Protein AF-L7MS99-F1 (afdb_monomer)

Secondary structure (DSSP, 8-state):
-HHHHHHHH-THHHHHHHHHHHH---HHHHHHHHHHHHHHHHH-HHHHHHHHHHTT---TT----SS-------HHHHHHHHHHHHTTT-HHHHHHHHHHHHHHTTSHHHHHHHHSSHHHHHHHHHHHHHIIIIISS-TT--HHHHHHTHHHHHHHHHHHHHHHHT-SS-TTS-GGGHHHHHHHHHHHHHHHHHHH---TT--S----TTHHHHHHHHHHHHHHHHHHHHHHHHHHHHH--HHHHHHHHHTTTT-HHHHHHHHHHHTTTTHHHHHHHHHHHHTT-HHHHHHHHHH-GGGG---

Nearest PDB structures (foldseek):
  8ga7-assembly1_A  TM=2.322E-01  e=1.110E-01  synthetic construct
  1qjb-assembly1_A  TM=1.803E-01  e=5.827E-01  Homo sapiens
  7drw-assembly1_e  TM=2.145E-01  e=6.151E+00  Homo sapiens

Radius of gyration: 22.12 Å; Cα contacts (8 Å, |Δi|>4): 291; chains: 1; bounding box: 57×66×59 Å

Structure (mmCIF, N/CA/C/O backbone):
data_AF-L7MS99-F1
#
_entry.id   AF-L7MS99-F1
#
loop_
_atom_site.group_PDB
_atom_site.id
_atom_site.type_symbol
_atom_site.label_atom_id
_atom_site.label_alt_id
_atom_site.label_comp_id
_atom_site.label_asym_id
_atom_site.label_entity_id
_atom_site.label_seq_id
_atom_site.pdbx_PDB_ins_code
_atom_site.Cartn_x
_atom_site.Cartn_y
_atom_site.Cartn_z
_atom_site.occupancy
_atom_site.B_iso_or_equiv
_atom_site.auth_seq_id
_atom_site.auth_comp_id
_atom_site.auth_asym_id
_atom_site.auth_atom_id
_atom_site.pdbx_PDB_model_num
ATOM 1 N N . SER A 1 1 ? 4.675 9.306 -26.714 1.00 80.38 1 SER A N 1
ATOM 2 C CA . SER A 1 1 ? 5.993 9.893 -26.375 1.00 80.38 1 SER A CA 1
ATOM 3 C C . SER A 1 1 ? 7.049 9.226 -27.241 1.00 80.38 1 SER A C 1
ATOM 5 O O . SER A 1 1 ? 6.980 8.012 -27.384 1.00 80.38 1 SER A O 1
ATOM 7 N N . VAL A 1 2 ? 8.013 9.975 -27.799 1.00 88.31 2 VAL A N 1
ATOM 8 C CA . VAL A 1 2 ? 9.069 9.416 -28.677 1.00 88.31 2 VAL A CA 1
ATOM 9 C C . VAL A 1 2 ? 9.854 8.302 -27.973 1.00 88.31 2 VAL A C 1
ATOM 11 O O . VAL A 1 2 ? 10.191 7.304 -28.596 1.00 88.31 2 VAL A O 1
ATOM 14 N N . TRP A 1 3 ? 10.101 8.427 -26.666 1.00 87.31 3 TRP A N 1
ATOM 15 C CA . TRP A 1 3 ? 10.810 7.404 -25.889 1.00 87.31 3 TRP A CA 1
ATOM 16 C C . TRP A 1 3 ? 10.054 6.076 -25.815 1.00 87.31 3 TRP A C 1
ATOM 18 O O . TRP A 1 3 ? 10.647 5.029 -26.043 1.00 87.31 3 TRP A O 1
ATOM 28 N N . VAL A 1 4 ? 8.743 6.120 -25.571 1.00 89.44 4 VAL A N 1
ATOM 29 C CA . VAL A 1 4 ? 7.889 4.922 -25.510 1.00 89.44 4 VAL A CA 1
ATOM 30 C C . VAL A 1 4 ? 7.869 4.209 -26.867 1.00 89.44 4 VAL A C 1
ATOM 32 O O . VAL A 1 4 ? 8.002 2.991 -26.927 1.00 89.44 4 VAL A O 1
ATOM 35 N N . GLU A 1 5 ? 7.763 4.960 -27.968 1.00 89.44 5 GLU A N 1
ATOM 36 C CA . GLU A 1 5 ? 7.823 4.396 -29.326 1.00 89.44 5 GLU A CA 1
ATOM 37 C C . GLU A 1 5 ? 9.160 3.692 -29.581 1.00 89.44 5 GLU A C 1
ATOM 39 O O . GLU A 1 5 ? 9.173 2.537 -30.000 1.00 89.44 5 GLU A O 1
ATOM 44 N N . ARG A 1 6 ? 10.284 4.335 -29.235 1.00 90.88 6 ARG A N 1
ATOM 45 C CA . ARG A 1 6 ? 11.614 3.725 -29.378 1.00 90.88 6 ARG A CA 1
ATOM 46 C C . ARG A 1 6 ? 11.794 2.477 -28.526 1.00 90.88 6 ARG A C 1
ATOM 48 O O . ARG A 1 6 ? 12.473 1.556 -28.967 1.00 90.88 6 ARG A O 1
ATOM 55 N N . ILE A 1 7 ? 11.206 2.437 -27.335 1.00 91.50 7 ILE A N 1
ATOM 56 C CA . ILE A 1 7 ? 11.274 1.261 -26.466 1.00 91.50 7 ILE A CA 1
ATOM 57 C C . ILE A 1 7 ? 10.502 0.093 -27.076 1.00 91.50 7 ILE A C 1
ATOM 59 O O . ILE A 1 7 ? 11.038 -1.010 -27.140 1.00 91.50 7 ILE A O 1
ATOM 63 N N . ARG A 1 8 ? 9.299 0.333 -27.614 1.00 88.62 8 ARG A N 1
ATOM 64 C CA . ARG A 1 8 ? 8.547 -0.714 -28.328 1.00 88.62 8 ARG A CA 1
ATOM 65 C C . ARG A 1 8 ? 9.279 -1.241 -29.558 1.00 88.62 8 ARG A C 1
ATOM 67 O O . ARG A 1 8 ? 9.196 -2.427 -29.854 1.00 88.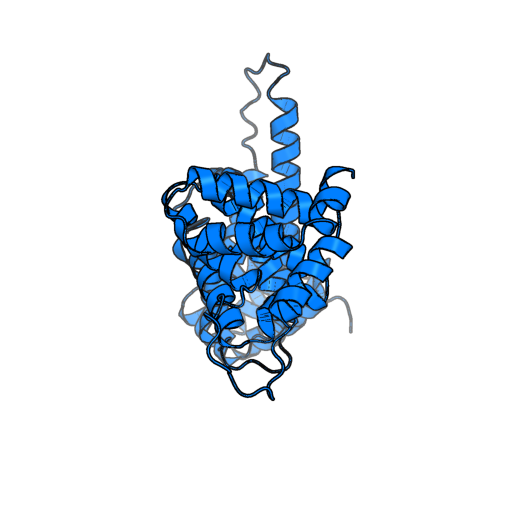62 8 ARG A O 1
ATOM 74 N N . GLU A 1 9 ? 10.006 -0.379 -30.265 1.00 91.25 9 GLU A N 1
ATOM 75 C CA . GLU A 1 9 ? 10.820 -0.780 -31.420 1.00 91.25 9 GLU A CA 1
ATOM 76 C C . GLU A 1 9 ? 11.998 -1.701 -31.047 1.00 91.25 9 GLU A C 1
ATOM 78 O O . GLU A 1 9 ? 12.536 -2.375 -31.925 1.00 91.25 9 GLU A O 1
ATOM 83 N N . HIS A 1 10 ? 12.399 -1.761 -29.769 1.00 90.06 10 HIS A N 1
ATOM 84 C CA . HIS A 1 10 ? 13.559 -2.527 -29.305 1.00 90.06 10 HIS A CA 1
ATOM 85 C C . HIS A 1 10 ? 13.199 -3.434 -28.110 1.00 90.06 10 HIS A C 1
ATOM 87 O O . HIS A 1 10 ? 13.542 -3.111 -26.970 1.00 90.06 10 HIS A O 1
ATOM 93 N N . PRO A 1 11 ? 12.575 -4.607 -28.345 1.00 84.38 11 PRO A N 1
ATOM 94 C CA . PRO A 1 11 ? 12.104 -5.501 -27.279 1.00 84.38 11 PRO A CA 1
ATOM 95 C C . PRO A 1 11 ? 13.174 -5.925 -26.260 1.00 84.38 11 PRO A C 1
ATOM 97 O O . PRO A 1 11 ? 12.867 -6.058 -25.082 1.00 84.38 11 PRO A O 1
ATOM 100 N N . ALA A 1 12 ? 14.442 -6.034 -26.677 1.00 88.75 12 ALA A N 1
ATOM 101 C CA . ALA A 1 12 ? 15.571 -6.377 -25.801 1.00 88.75 12 ALA A CA 1
ATOM 102 C C . ALA A 1 12 ? 15.799 -5.382 -24.640 1.00 88.75 12 ALA A C 1
ATOM 104 O O . ALA A 1 12 ? 16.527 -5.682 -23.690 1.00 88.75 12 ALA A O 1
ATOM 105 N N . ILE A 1 13 ? 15.200 -4.185 -24.706 1.00 91.62 13 ILE A N 1
ATOM 106 C CA . ILE A 1 13 ? 15.225 -3.212 -23.609 1.00 91.62 13 ILE A CA 1
ATOM 107 C C . ILE A 1 13 ? 14.506 -3.767 -22.376 1.00 91.62 13 ILE A C 1
ATOM 109 O O . ILE A 1 13 ? 15.004 -3.559 -21.272 1.00 91.62 13 ILE A O 1
ATOM 113 N N . TYR A 1 14 ? 13.397 -4.496 -22.556 1.00 92.12 14 TYR A N 1
ATOM 114 C CA . TYR A 1 14 ? 12.686 -5.151 -21.455 1.00 92.12 14 TYR A CA 1
ATOM 115 C C . TYR A 1 14 ? 13.621 -6.107 -20.708 1.00 92.12 14 TYR A C 1
ATOM 117 O O . TYR A 1 14 ? 13.853 -5.930 -19.513 1.00 92.12 14 TYR A O 1
ATOM 125 N N . ASP A 1 15 ? 14.251 -7.038 -21.431 1.00 91.38 15 ASP A N 1
ATOM 126 C CA . ASP A 1 15 ? 15.151 -8.030 -20.836 1.00 91.38 15 ASP A CA 1
ATOM 127 C C . ASP A 1 15 ? 16.347 -7.369 -20.145 1.00 91.38 15 ASP A C 1
ATOM 129 O O . ASP A 1 15 ? 16.737 -7.772 -19.052 1.00 91.38 15 ASP A O 1
ATOM 133 N N . SER A 1 16 ? 16.902 -6.311 -20.744 1.00 93.38 16 SER A N 1
ATOM 134 C CA . SER A 1 16 ? 18.029 -5.566 -20.169 1.00 93.38 16 SER A CA 1
ATOM 135 C C . SER A 1 16 ? 17.648 -4.868 -18.862 1.00 93.38 16 SER A C 1
ATOM 137 O O . SER A 1 16 ? 18.398 -4.925 -17.889 1.00 93.38 16 SER A O 1
ATOM 139 N N . ILE A 1 17 ? 16.483 -4.217 -18.820 1.00 95.56 17 ILE A N 1
ATOM 140 C CA . ILE A 1 17 ? 15.974 -3.529 -17.627 1.00 95.56 17 ILE A CA 1
ATOM 141 C C . ILE A 1 17 ? 15.671 -4.537 -16.517 1.00 95.56 17 ILE A C 1
ATOM 143 O O . ILE A 1 17 ? 16.119 -4.357 -15.384 1.00 95.56 17 ILE A O 1
ATOM 147 N N . CYS A 1 18 ? 14.977 -5.625 -16.844 1.00 95.44 18 CYS A N 1
ATOM 148 C CA . CYS A 1 18 ? 14.682 -6.690 -15.895 1.00 95.44 18 CYS A CA 1
ATOM 149 C C . CYS A 1 18 ? 15.946 -7.372 -15.360 1.00 95.44 18 CYS A C 1
ATOM 151 O O . CYS A 1 18 ? 16.048 -7.617 -14.155 1.00 95.44 18 CYS A O 1
ATOM 153 N N . PHE A 1 19 ? 16.932 -7.625 -16.224 1.00 94.94 19 PHE A N 1
ATOM 154 C CA . PHE A 1 19 ? 18.228 -8.163 -15.823 1.00 94.94 19 PHE A CA 1
ATOM 155 C C . PHE A 1 19 ? 18.931 -7.243 -14.822 1.00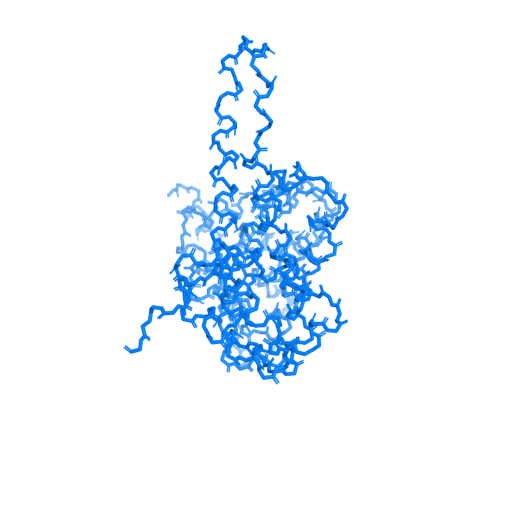 94.94 19 PHE A C 1
ATOM 157 O O . PHE A 1 19 ? 19.402 -7.722 -13.787 1.00 94.94 19 PHE A O 1
ATOM 164 N N . ILE A 1 20 ? 18.969 -5.931 -15.096 1.00 96.88 20 ILE A N 1
ATOM 165 C CA . ILE A 1 20 ? 19.582 -4.946 -14.196 1.00 96.88 20 ILE A CA 1
ATOM 166 C C . ILE A 1 20 ? 18.868 -4.942 -12.843 1.00 96.88 20 ILE A C 1
ATOM 168 O O . ILE A 1 20 ? 19.542 -5.087 -11.827 1.00 96.88 20 ILE A O 1
ATOM 172 N N . MET A 1 21 ? 17.535 -4.840 -12.822 1.00 97.38 21 MET A N 1
ATOM 173 C CA . MET A 1 21 ? 16.759 -4.840 -11.574 1.00 97.38 21 MET A CA 1
ATOM 174 C C . MET A 1 21 ? 16.948 -6.129 -10.758 1.00 97.38 21 MET A C 1
ATOM 176 O O . MET A 1 21 ? 16.990 -6.079 -9.535 1.00 97.38 21 MET A O 1
ATOM 180 N N . SER A 1 22 ? 17.125 -7.274 -11.422 1.00 95.06 22 SER A N 1
ATOM 181 C CA . SER A 1 22 ? 17.282 -8.568 -10.741 1.00 95.06 22 SER A CA 1
ATOM 182 C C . SER A 1 22 ? 18.706 -8.856 -10.259 1.00 95.06 22 SER A C 1
ATOM 184 O O . SER A 1 22 ? 18.883 -9.685 -9.375 1.00 95.06 22 SER A O 1
ATOM 186 N N . SER A 1 23 ? 19.727 -8.246 -10.873 1.00 94.12 23 SER A N 1
ATOM 187 C CA . SER A 1 23 ? 21.119 -8.722 -10.735 1.00 94.12 23 SER A CA 1
ATOM 188 C C . SER A 1 23 ? 22.127 -7.645 -10.335 1.00 94.12 23 SER A C 1
ATOM 190 O O . SER A 1 23 ? 23.241 -7.971 -9.925 1.00 94.12 23 SER A O 1
ATOM 192 N N . SER A 1 24 ? 21.798 -6.362 -10.499 1.00 94.31 24 SER A N 1
ATOM 193 C CA . SER A 1 24 ? 22.714 -5.269 -10.168 1.00 94.31 24 SER A CA 1
ATOM 194 C C . SER A 1 24 ? 22.762 -5.048 -8.666 1.00 94.31 24 SER A C 1
ATOM 196 O O . SER A 1 24 ? 21.728 -4.807 -8.069 1.00 94.31 24 SER A O 1
ATOM 198 N N . THR A 1 25 ? 23.965 -4.998 -8.094 1.00 94.38 25 THR A N 1
ATOM 199 C CA . THR A 1 25 ? 24.203 -4.553 -6.708 1.00 94.38 25 THR A CA 1
ATOM 200 C C . THR A 1 25 ? 24.531 -3.061 -6.612 1.00 94.38 25 THR A C 1
ATOM 202 O O . THR A 1 25 ? 24.930 -2.570 -5.561 1.00 94.38 25 THR A O 1
ATOM 205 N N . ASN A 1 26 ? 24.475 -2.332 -7.730 1.00 96.50 26 ASN A N 1
ATOM 206 C CA . ASN A 1 26 ? 24.707 -0.893 -7.757 1.00 96.50 26 ASN A CA 1
ATOM 207 C C . ASN A 1 26 ? 23.384 -0.165 -7.482 1.00 96.50 26 ASN A C 1
ATOM 209 O O . ASN A 1 26 ? 22.531 -0.096 -8.368 1.00 96.50 26 ASN A O 1
ATOM 213 N N . VAL A 1 27 ? 23.241 0.373 -6.268 1.00 96.12 27 VAL A N 1
ATOM 214 C CA . VAL A 1 27 ? 22.027 1.060 -5.800 1.00 96.12 27 VAL A CA 1
ATOM 215 C C . VAL A 1 27 ? 21.678 2.262 -6.675 1.00 96.12 27 VAL A C 1
ATOM 217 O O . VAL A 1 27 ? 20.530 2.382 -7.085 1.00 96.12 27 VAL A O 1
ATOM 220 N N . ASP A 1 28 ? 22.645 3.099 -7.057 1.00 96.12 28 ASP A N 1
ATOM 221 C CA . ASP A 1 28 ? 22.379 4.257 -7.924 1.00 96.12 28 ASP A CA 1
ATOM 222 C C . ASP A 1 28 ? 21.820 3.827 -9.286 1.00 96.12 28 ASP A C 1
ATOM 224 O O . ASP A 1 28 ? 20.872 4.423 -9.800 1.00 96.12 28 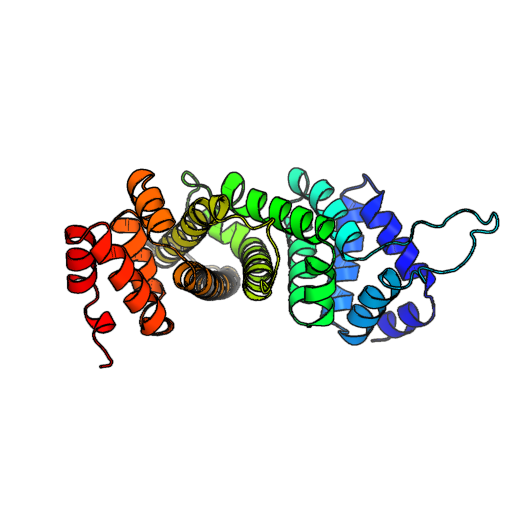ASP A O 1
ATOM 228 N N . LEU A 1 29 ? 22.382 2.763 -9.871 1.00 97.31 29 LEU A N 1
ATOM 229 C CA . LEU A 1 29 ? 21.883 2.202 -11.123 1.00 97.31 29 LEU A CA 1
ATOM 230 C C . LEU A 1 29 ? 20.465 1.649 -10.955 1.00 97.31 29 LEU A C 1
ATOM 232 O O . LEU A 1 29 ? 19.625 1.898 -11.819 1.00 97.31 29 LEU A O 1
ATOM 236 N N . LEU A 1 30 ? 20.192 0.935 -9.859 1.00 98.06 30 LEU A N 1
ATOM 237 C CA . LEU A 1 30 ? 18.849 0.446 -9.554 1.00 98.06 30 LEU A CA 1
ATOM 238 C C . LEU A 1 30 ? 17.868 1.611 -9.431 1.00 98.06 30 LEU A C 1
ATOM 240 O O . LEU A 1 30 ? 16.822 1.570 -10.067 1.00 98.06 30 LEU A O 1
ATOM 244 N N . VAL A 1 31 ? 18.196 2.678 -8.706 1.00 97.69 31 VAL A N 1
ATOM 245 C CA . VAL A 1 31 ? 17.309 3.847 -8.595 1.00 97.69 31 VAL A CA 1
ATOM 246 C C . VAL A 1 31 ? 17.044 4.464 -9.967 1.00 97.69 31 VAL A C 1
ATOM 248 O O . VAL A 1 31 ? 15.893 4.707 -10.316 1.00 97.69 31 VAL A O 1
ATOM 251 N N . LYS A 1 32 ? 18.074 4.646 -10.803 1.00 97.81 32 LYS A N 1
ATOM 252 C CA . LYS A 1 32 ? 17.892 5.228 -12.145 1.00 97.81 32 LYS A CA 1
ATOM 253 C C . LYS A 1 32 ? 17.105 4.346 -13.100 1.00 97.81 32 LYS A C 1
ATOM 255 O O . LYS A 1 32 ? 16.339 4.874 -13.903 1.00 97.81 32 LYS A O 1
ATOM 260 N N . VAL A 1 33 ? 17.261 3.029 -13.025 1.00 97.75 33 VAL A N 1
ATOM 261 C CA . VAL A 1 33 ? 16.419 2.112 -13.802 1.00 97.75 33 VAL A CA 1
ATOM 262 C C . VAL A 1 33 ? 14.983 2.133 -13.284 1.00 97.75 33 VAL A C 1
ATOM 264 O O . VAL A 1 33 ? 14.070 2.232 -14.099 1.00 97.75 33 VAL A O 1
ATOM 267 N N . GLY A 1 34 ? 14.783 2.142 -11.965 1.00 97.94 34 GLY A N 1
ATOM 268 C CA . GLY A 1 34 ? 13.471 2.307 -11.340 1.00 97.94 34 GLY A CA 1
ATOM 269 C C . GLY A 1 34 ? 12.768 3.577 -11.819 1.00 97.94 34 GLY A C 1
ATOM 270 O O . GLY A 1 34 ? 11.671 3.489 -12.351 1.00 97.94 34 GLY A O 1
ATOM 271 N N . GLU A 1 35 ? 13.427 4.740 -11.753 1.00 98.06 35 GLU A N 1
ATOM 272 C CA . GLU A 1 35 ? 12.865 6.030 -12.201 1.00 98.06 35 GLU A CA 1
ATOM 273 C C . GLU A 1 35 ? 12.429 5.995 -13.676 1.00 98.06 35 GLU A C 1
ATOM 275 O O . GLU A 1 35 ? 11.458 6.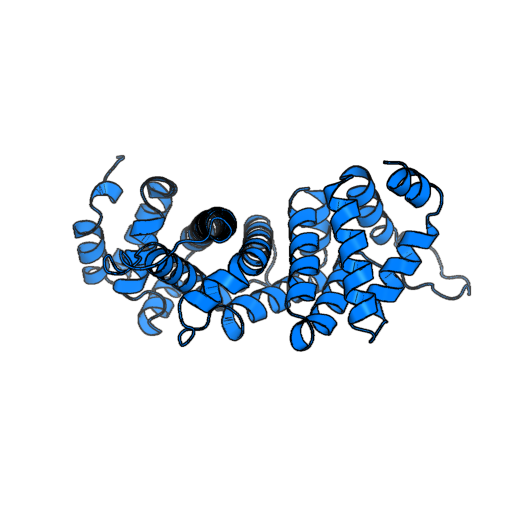644 -14.071 1.00 98.06 35 GLU A O 1
ATOM 280 N N . VAL A 1 36 ? 13.153 5.249 -14.517 1.00 97.12 36 VAL A N 1
ATOM 281 C CA . VAL A 1 36 ? 12.780 5.057 -15.922 1.00 97.12 36 VAL A CA 1
ATOM 282 C C . VAL A 1 36 ? 11.531 4.189 -16.034 1.00 97.12 36 VAL A C 1
ATOM 284 O O . VAL A 1 36 ? 10.620 4.568 -16.765 1.00 97.12 36 VAL A O 1
ATOM 287 N N . VAL A 1 37 ? 11.475 3.049 -15.341 1.00 97.69 37 VAL A N 1
ATOM 288 C CA . VAL A 1 37 ? 10.316 2.138 -15.378 1.00 97.69 37 VAL A CA 1
ATOM 289 C C . VAL A 1 37 ? 9.066 2.824 -14.840 1.00 97.69 37 VAL A C 1
ATOM 291 O O . VAL A 1 37 ? 8.043 2.826 -15.518 1.00 97.69 37 VAL A O 1
ATOM 294 N N . ASP A 1 38 ? 9.184 3.465 -13.681 1.00 98.06 38 ASP A N 1
ATOM 295 C CA . ASP A 1 38 ? 8.139 4.253 -13.035 1.00 98.06 38 ASP A CA 1
ATOM 296 C C . ASP A 1 38 ? 7.507 5.249 -14.009 1.00 98.06 38 ASP A C 1
ATOM 298 O O . ASP A 1 38 ? 6.320 5.191 -14.331 1.00 98.06 38 ASP A O 1
ATOM 302 N N . LYS A 1 39 ? 8.354 6.084 -14.614 1.00 96.88 39 LYS A N 1
ATOM 303 C CA . LYS A 1 39 ? 7.916 7.093 -15.570 1.00 96.88 39 LYS A CA 1
ATOM 304 C C . LYS A 1 39 ? 7.330 6.497 -16.847 1.00 96.88 39 LYS A C 1
ATOM 306 O O . LYS A 1 39 ? 6.479 7.119 -17.474 1.00 96.88 39 LYS A O 1
ATOM 311 N N . LEU A 1 40 ? 7.803 5.337 -17.296 1.00 96.00 40 LEU A N 1
ATOM 312 C CA . LEU A 1 40 ? 7.241 4.671 -18.472 1.00 96.00 40 LEU A CA 1
ATOM 313 C C . LEU A 1 40 ? 5.843 4.125 -18.194 1.00 96.00 40 LEU A C 1
ATOM 315 O O . LEU A 1 40 ? 4.978 4.260 -19.059 1.00 96.00 40 LEU A O 1
ATOM 319 N N . PHE A 1 41 ? 5.634 3.537 -17.018 1.00 96.81 41 PHE A N 1
ATOM 320 C CA . PHE A 1 41 ? 4.345 2.981 -16.617 1.00 96.81 41 PHE A CA 1
ATOM 321 C C . PHE A 1 41 ? 3.322 4.087 -16.353 1.00 96.81 41 PHE A C 1
ATOM 323 O O . PHE A 1 41 ? 2.196 3.976 -16.832 1.00 96.81 41 PHE A O 1
ATOM 330 N N . ASP A 1 42 ? 3.736 5.191 -15.727 1.00 95.81 42 ASP A N 1
ATOM 331 C CA . ASP A 1 42 ? 2.896 6.383 -15.542 1.00 95.81 42 ASP A CA 1
ATOM 332 C C . ASP A 1 42 ? 2.493 7.030 -16.885 1.00 95.81 42 ASP A C 1
ATOM 334 O O . ASP A 1 42 ? 1.370 7.497 -17.071 1.00 95.81 42 ASP A O 1
ATOM 338 N N . LEU A 1 43 ? 3.395 7.026 -17.877 1.00 95.50 43 LEU A N 1
ATOM 339 C CA . LEU A 1 43 ? 3.141 7.646 -19.182 1.00 95.50 43 LEU A CA 1
ATOM 340 C C . LEU A 1 43 ? 2.327 6.784 -20.155 1.00 95.50 43 LEU A C 1
ATOM 342 O O . LEU A 1 43 ? 1.681 7.344 -21.049 1.00 95.50 43 LEU A O 1
ATOM 346 N N . ASP A 1 44 ? 2.433 5.454 -20.091 1.00 95.38 44 ASP A N 1
ATOM 347 C CA . ASP A 1 44 ? 1.840 4.564 -21.090 1.00 95.38 44 ASP A CA 1
ATOM 348 C C . ASP A 1 44 ? 1.421 3.199 -20.509 1.00 95.38 44 ASP A C 1
ATOM 350 O O . ASP A 1 44 ? 2.178 2.226 -20.501 1.00 95.38 44 ASP A O 1
ATOM 354 N N . GLU A 1 45 ? 0.145 3.111 -20.122 1.00 95.56 45 GLU A N 1
ATOM 355 C CA . GLU A 1 45 ? -0.499 1.882 -19.636 1.00 95.56 45 GLU A CA 1
ATOM 356 C C . GLU A 1 45 ? -0.369 0.707 -20.624 1.00 95.56 45 GLU A C 1
ATOM 358 O O . GLU A 1 45 ? -0.199 -0.441 -20.219 1.00 95.56 45 GLU A O 1
ATOM 363 N N . LYS A 1 46 ? -0.389 0.959 -21.943 1.00 94.56 46 LYS A N 1
ATOM 364 C CA . LYS A 1 46 ? -0.272 -0.121 -22.939 1.00 94.56 46 LYS A CA 1
ATOM 365 C C . LYS A 1 46 ? 1.117 -0.742 -22.923 1.00 94.56 46 LYS A C 1
ATOM 367 O O . LYS A 1 46 ? 1.227 -1.956 -23.057 1.00 94.56 46 LYS A O 1
ATOM 372 N N . LEU A 1 47 ? 2.161 0.072 -22.762 1.00 94.31 47 LEU A N 1
ATOM 373 C CA . LEU A 1 47 ? 3.528 -0.418 -22.595 1.00 94.31 47 LEU A CA 1
ATOM 374 C C . LEU A 1 47 ? 3.653 -1.242 -21.306 1.00 94.31 47 LEU A C 1
ATOM 376 O O . LEU A 1 47 ? 4.247 -2.318 -21.335 1.00 94.31 47 LEU A O 1
ATOM 380 N N . MET A 1 48 ? 3.056 -0.776 -20.204 1.00 95.62 48 MET A N 1
ATOM 381 C CA . MET A 1 48 ? 3.007 -1.532 -18.949 1.00 95.62 48 MET A CA 1
ATOM 382 C C . MET A 1 48 ? 2.352 -2.910 -19.150 1.00 95.62 48 MET A C 1
ATOM 384 O O . MET A 1 48 ? 2.933 -3.929 -18.779 1.00 95.62 48 MET A O 1
ATOM 388 N N . LEU A 1 49 ? 1.194 -2.966 -19.818 1.00 94.75 49 LEU A N 1
ATOM 389 C CA . LEU A 1 49 ? 0.503 -4.220 -20.148 1.00 94.75 49 LEU A CA 1
ATOM 390 C C . LEU A 1 49 ? 1.327 -5.137 -21.064 1.00 94.75 49 LEU A C 1
ATOM 392 O O . LEU A 1 49 ? 1.336 -6.353 -20.873 1.00 94.75 49 LEU A O 1
ATOM 396 N N . GLU A 1 50 ? 2.033 -4.583 -22.053 1.00 92.81 50 GLU A N 1
ATOM 397 C CA . GLU A 1 50 ? 2.964 -5.343 -22.900 1.00 92.81 50 GLU A CA 1
ATOM 398 C C . GLU A 1 50 ? 4.066 -5.997 -22.052 1.00 92.81 50 GLU A C 1
ATOM 400 O O . GLU A 1 50 ? 4.335 -7.187 -22.203 1.00 92.81 50 GLU A O 1
ATOM 405 N N . TRP A 1 51 ? 4.660 -5.254 -21.116 1.00 93.69 51 TRP A N 1
ATOM 406 C CA . TRP A 1 51 ? 5.730 -5.753 -20.247 1.00 93.69 51 TRP A CA 1
ATOM 407 C C . TRP A 1 51 ? 5.243 -6.808 -19.253 1.00 93.69 51 TRP A C 1
ATOM 409 O O . TRP A 1 51 ? 5.926 -7.812 -19.051 1.00 93.69 51 TRP A O 1
ATOM 419 N N . ILE A 1 52 ? 4.044 -6.634 -18.691 1.00 92.88 52 ILE A N 1
ATOM 420 C CA . ILE A 1 52 ? 3.388 -7.655 -17.861 1.00 92.88 52 ILE A CA 1
ATOM 421 C C . ILE A 1 52 ? 3.235 -8.964 -18.651 1.00 92.88 52 ILE A C 1
ATOM 423 O O . ILE A 1 52 ? 3.582 -10.042 -18.162 1.00 92.88 52 ILE A O 1
ATOM 427 N N . ARG A 1 53 ? 2.754 -8.878 -19.897 1.00 88.69 53 ARG A N 1
ATOM 428 C CA . ARG A 1 53 ? 2.479 -10.050 -20.743 1.00 88.69 53 ARG A CA 1
ATOM 429 C C . ARG A 1 53 ? 3.744 -10.726 -21.263 1.00 88.69 53 ARG A C 1
ATOM 431 O O . ARG A 1 53 ? 3.743 -11.947 -21.395 1.00 88.69 53 ARG A O 1
ATOM 438 N N . ASN A 1 54 ? 4.822 -9.981 -21.513 1.00 80.62 54 ASN A N 1
ATOM 439 C CA . ASN A 1 54 ? 6.094 -10.542 -21.982 1.00 80.62 54 ASN A CA 1
ATOM 440 C C . ASN A 1 54 ? 6.666 -11.588 -21.008 1.00 80.62 54 ASN A C 1
ATOM 442 O O . ASN A 1 54 ? 7.176 -12.613 -21.450 1.00 80.62 54 ASN A O 1
ATOM 446 N N . GLY A 1 55 ? 6.505 -11.390 -19.694 1.00 63.88 55 GLY A N 1
ATOM 447 C CA . GLY A 1 55 ? 6.913 -12.365 -18.672 1.00 63.88 55 GLY A CA 1
ATOM 448 C C . GLY A 1 55 ? 5.955 -13.555 -18.477 1.00 63.88 55 GLY A C 1
ATOM 449 O O . GLY A 1 55 ? 6.300 -14.521 -17.789 1.00 63.88 55 GLY A O 1
ATOM 450 N N . ALA A 1 56 ? 4.753 -13.503 -19.062 1.00 59.31 56 ALA A N 1
ATOM 451 C CA . ALA A 1 56 ? 3.739 -14.556 -18.964 1.00 59.31 56 ALA A CA 1
ATOM 452 C C . ALA A 1 56 ? 3.872 -15.631 -20.060 1.00 59.31 56 ALA A C 1
ATOM 454 O O . ALA A 1 56 ? 3.265 -16.699 -19.958 1.00 59.31 56 ALA A O 1
ATOM 455 N N . VAL A 1 57 ? 4.671 -15.383 -21.104 1.00 50.00 57 VAL A N 1
ATOM 456 C CA . VAL A 1 57 ? 4.867 -16.327 -22.210 1.00 50.00 57 VAL A CA 1
ATOM 457 C C . VAL A 1 57 ? 5.922 -17.373 -21.834 1.00 50.00 57 VAL A C 1
ATOM 459 O O . VAL A 1 57 ? 7.094 -17.253 -22.171 1.00 50.00 57 VAL A O 1
ATOM 462 N N . GLN A 1 58 ? 5.490 -18.451 -21.180 1.00 47.06 58 GLN A N 1
ATOM 463 C CA . GLN A 1 58 ? 6.096 -19.768 -21.388 1.00 47.06 58 GLN A CA 1
ATOM 464 C C . GLN A 1 58 ? 5.007 -20.735 -21.869 1.00 47.06 58 GLN A C 1
ATOM 466 O O . GLN A 1 58 ? 4.047 -20.981 -21.138 1.00 47.06 58 GLN A O 1
ATOM 471 N N . PRO A 1 59 ? 5.112 -21.301 -23.086 1.00 40.72 59 PRO A N 1
ATOM 472 C CA . PRO A 1 59 ? 4.310 -22.454 -23.457 1.00 40.72 59 PRO A CA 1
ATOM 473 C C . PRO A 1 59 ? 4.778 -23.647 -22.617 1.00 40.72 59 PRO A C 1
ATOM 475 O O . PRO A 1 59 ? 5.940 -24.031 -22.690 1.00 40.72 59 PRO A O 1
ATOM 478 N N . LEU A 1 60 ? 3.867 -24.260 -21.862 1.00 42.38 60 LEU A N 1
ATOM 479 C CA . LEU A 1 60 ? 4.109 -25.466 -21.056 1.00 42.38 60 LEU A CA 1
ATOM 480 C C . LEU A 1 60 ? 4.524 -26.715 -21.875 1.00 42.38 60 LEU A C 1
ATOM 482 O O . LEU A 1 60 ? 4.805 -27.747 -21.280 1.00 42.38 60 LEU A O 1
ATOM 486 N N . ASP A 1 61 ? 4.604 -26.634 -23.211 1.00 37.53 61 ASP A N 1
ATOM 487 C CA . ASP A 1 61 ? 4.659 -27.799 -24.109 1.00 37.53 61 ASP A CA 1
ATOM 488 C C . ASP A 1 61 ? 5.702 -27.705 -25.249 1.00 37.53 61 ASP A C 1
ATOM 490 O O . ASP A 1 61 ? 5.426 -28.130 -26.375 1.00 37.53 61 ASP A O 1
ATOM 494 N N . GLN A 1 62 ? 6.910 -27.170 -25.023 1.00 34.38 62 GLN A N 1
ATOM 495 C CA . GLN A 1 62 ? 8.004 -27.336 -26.001 1.00 34.38 62 GLN A CA 1
ATOM 496 C C . GLN A 1 62 ? 9.221 -28.055 -25.403 1.00 34.38 62 GLN A C 1
ATOM 498 O O . GLN A 1 62 ? 9.698 -27.652 -24.344 1.00 34.38 62 GLN A O 1
ATOM 503 N N . PRO A 1 63 ? 9.737 -29.121 -26.057 1.00 38.59 63 PRO A N 1
ATOM 504 C CA . PRO A 1 63 ? 10.969 -29.770 -25.629 1.00 38.59 63 PRO A CA 1
ATOM 505 C C . PRO A 1 63 ? 12.123 -28.769 -25.723 1.00 38.59 63 PRO A C 1
ATOM 507 O O . PRO A 1 63 ? 12.361 -28.211 -26.793 1.00 38.59 63 PRO A O 1
ATOM 510 N N . GLN A 1 64 ? 12.830 -28.550 -24.613 1.00 42.44 64 GLN A N 1
ATOM 511 C CA . GLN A 1 64 ? 14.074 -27.785 -24.590 1.00 42.44 64 GLN A CA 1
ATOM 512 C C . GLN A 1 64 ? 15.106 -28.439 -25.510 1.00 42.44 64 GLN A C 1
ATOM 514 O O . GLN A 1 64 ? 15.692 -29.466 -25.170 1.00 42.44 64 GLN A O 1
ATOM 519 N N . GLU A 1 65 ? 15.341 -27.830 -26.667 1.00 38.78 65 GLU A N 1
ATOM 520 C CA . GLU A 1 65 ? 16.605 -27.983 -27.378 1.00 38.78 65 GLU A CA 1
ATOM 521 C C . GLU A 1 65 ? 17.604 -26.959 -26.823 1.00 38.78 65 GLU A C 1
ATOM 523 O O . GLU A 1 65 ? 17.238 -25.833 -26.494 1.00 38.78 65 GLU A O 1
ATOM 528 N N . GLU A 1 66 ? 18.851 -27.407 -26.685 1.00 39.16 66 GLU A N 1
ATOM 529 C CA . GLU A 1 66 ? 20.026 -26.796 -26.048 1.00 39.16 66 GLU A CA 1
ATOM 530 C C . GLU A 1 66 ? 20.383 -25.374 -26.542 1.00 39.16 66 GLU A C 1
ATOM 532 O O . GLU A 1 66 ? 21.436 -25.144 -27.135 1.00 39.16 66 GLU A O 1
ATOM 537 N N . SER A 1 67 ? 19.529 -24.391 -26.278 1.00 43.69 67 SER A N 1
ATOM 538 C CA . SER A 1 67 ? 19.847 -22.969 -26.385 1.00 43.69 67 SER A CA 1
ATOM 539 C C . SER A 1 67 ? 19.938 -22.412 -24.968 1.00 43.69 67 SER A C 1
ATOM 541 O O . SER A 1 67 ? 19.062 -22.705 -24.158 1.00 43.69 67 SER A O 1
ATOM 543 N N . GLU A 1 68 ? 21.003 -21.665 -24.654 1.00 42.09 68 GLU A N 1
ATOM 544 C CA . GLU A 1 68 ? 21.215 -21.022 -23.348 1.00 42.09 68 GLU A CA 1
ATOM 545 C C . GLU A 1 68 ? 19.893 -20.417 -22.852 1.00 42.09 68 GLU A C 1
ATOM 547 O O . GLU A 1 68 ? 19.365 -19.503 -23.488 1.00 42.09 68 GLU A O 1
ATOM 552 N N . GLU A 1 69 ? 19.315 -20.981 -21.784 1.00 43.34 69 GLU A N 1
ATOM 553 C CA . GLU A 1 69 ? 18.054 -20.510 -21.213 1.00 43.34 69 GLU A CA 1
ATOM 554 C C . GLU A 1 69 ? 18.253 -19.065 -20.757 1.00 43.34 69 GLU A C 1
ATOM 556 O O . GLU A 1 69 ? 18.774 -18.802 -19.671 1.00 43.34 69 GLU A O 1
ATOM 561 N N . GLN A 1 70 ? 17.874 -18.103 -21.598 1.00 49.53 70 GLN A N 1
ATOM 562 C CA . GLN A 1 70 ? 17.745 -16.732 -21.140 1.00 49.53 70 GLN A CA 1
ATOM 563 C C . GLN A 1 70 ? 16.680 -16.740 -20.041 1.00 49.53 70 GLN A C 1
ATOM 565 O O . GLN A 1 70 ? 15.581 -17.257 -20.273 1.00 49.53 70 GLN A O 1
ATOM 570 N N . PRO A 1 71 ? 16.989 -16.235 -18.834 1.00 55.66 71 PRO A N 1
ATOM 571 C CA . PRO A 1 71 ? 16.019 -16.220 -17.755 1.00 55.66 71 PRO A CA 1
ATOM 572 C C . PRO A 1 71 ? 14.773 -15.471 -18.225 1.00 55.66 71 PRO A C 1
ATOM 574 O O . PRO A 1 71 ? 14.851 -14.319 -18.648 1.00 55.66 71 PRO A O 1
ATOM 577 N N . ALA A 1 72 ? 13.623 -16.145 -18.174 1.00 71.75 72 ALA A N 1
ATOM 578 C CA . ALA A 1 72 ? 12.340 -15.532 -18.478 1.00 71.75 72 ALA A CA 1
ATOM 579 C C . ALA A 1 72 ? 12.013 -14.536 -17.361 1.00 71.75 72 ALA A C 1
ATOM 581 O O . ALA A 1 72 ? 11.457 -14.895 -16.320 1.00 71.75 72 ALA A O 1
ATOM 582 N N . PHE A 1 73 ? 12.427 -13.286 -17.548 1.00 80.00 73 PHE A N 1
ATOM 583 C CA . PHE A 1 73 ? 12.187 -12.245 -16.570 1.00 80.00 73 PHE A CA 1
ATOM 584 C C . PHE A 1 73 ? 10.702 -11.910 -16.491 1.00 80.00 73 PHE A C 1
ATOM 586 O O . PHE A 1 73 ? 10.028 -11.698 -17.501 1.00 80.00 73 PHE A O 1
ATOM 593 N N . ARG A 1 74 ? 10.207 -11.803 -15.259 1.00 90.88 74 ARG A N 1
ATOM 594 C CA . ARG A 1 74 ? 8.880 -11.274 -14.950 1.00 90.88 74 ARG A CA 1
ATOM 595 C C . ARG A 1 74 ? 9.046 -9.958 -14.218 1.00 90.88 74 ARG A C 1
ATOM 597 O O . ARG A 1 74 ? 9.811 -9.888 -13.259 1.00 90.88 74 ARG A O 1
ATOM 604 N N . ILE A 1 75 ? 8.293 -8.947 -14.640 1.00 94.62 75 ILE A N 1
ATOM 605 C CA . ILE A 1 75 ? 8.445 -7.587 -14.124 1.00 94.62 75 ILE A CA 1
ATOM 606 C C . ILE A 1 75 ? 8.313 -7.503 -12.597 1.00 94.62 75 ILE A C 1
ATOM 608 O O . ILE A 1 75 ? 9.156 -6.877 -11.962 1.00 94.62 75 ILE A O 1
ATOM 612 N N . VAL A 1 76 ? 7.329 -8.187 -11.997 1.00 95.94 76 VAL A N 1
ATOM 613 C CA . VAL A 1 76 ? 7.080 -8.124 -10.546 1.00 95.94 76 VAL A CA 1
ATOM 614 C C . VAL A 1 76 ? 8.267 -8.680 -9.742 1.00 95.94 76 VAL A C 1
ATOM 616 O O . VAL A 1 76 ? 8.818 -7.923 -8.947 1.00 95.94 76 VAL A O 1
ATOM 619 N N . PRO A 1 77 ? 8.755 -9.921 -9.958 1.00 95.56 77 PRO A N 1
ATOM 620 C CA . PRO A 1 77 ? 9.974 -10.399 -9.302 1.00 95.56 77 PRO A CA 1
ATOM 621 C C . PRO A 1 77 ? 11.189 -9.477 -9.459 1.00 95.56 77 PRO A C 1
ATOM 623 O O . PRO A 1 77 ? 11.909 -9.265 -8.487 1.00 95.56 77 PRO A O 1
ATOM 626 N N . CYS A 1 78 ? 11.403 -8.893 -10.645 1.00 97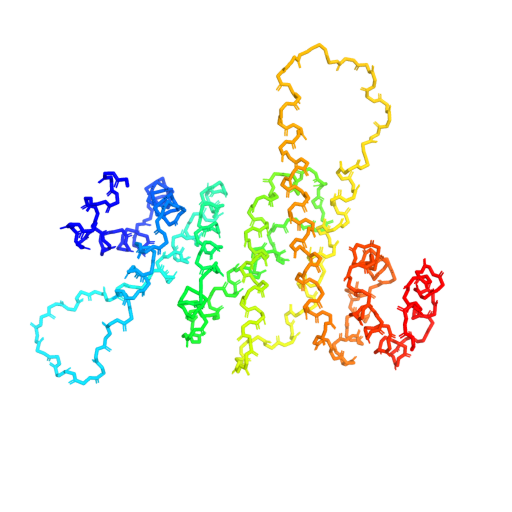.00 78 CYS A N 1
ATOM 627 C CA . CYS A 1 78 ? 12.509 -7.958 -10.866 1.00 97.00 78 CYS A CA 1
ATOM 628 C C . CYS A 1 78 ? 12.370 -6.694 -10.003 1.00 97.00 78 CYS A C 1
ATOM 630 O O . CYS A 1 78 ? 13.336 -6.265 -9.378 1.00 97.00 78 CYS A O 1
ATOM 632 N N . VAL A 1 79 ? 11.164 -6.119 -9.945 1.00 98.00 79 VAL A N 1
ATOM 633 C CA . VAL A 1 79 ? 10.840 -4.950 -9.112 1.00 98.00 79 VAL A CA 1
ATOM 634 C C . VAL A 1 79 ? 11.039 -5.263 -7.628 1.00 98.00 79 VAL A C 1
ATOM 636 O O . VAL A 1 79 ? 11.649 -4.468 -6.919 1.00 98.00 79 VAL A O 1
ATOM 639 N N . LEU A 1 80 ? 10.585 -6.430 -7.160 1.00 97.50 80 LEU A N 1
ATOM 640 C CA . LEU A 1 80 ? 10.756 -6.852 -5.766 1.00 97.50 80 LEU A CA 1
ATOM 641 C C . LEU A 1 80 ? 12.229 -7.030 -5.391 1.00 97.50 80 LEU A C 1
ATOM 643 O O . LEU A 1 80 ? 12.627 -6.652 -4.292 1.00 97.50 80 LEU A O 1
ATOM 647 N N . GLU A 1 81 ? 13.034 -7.615 -6.277 1.00 97.06 81 GLU A N 1
ATOM 648 C CA . GLU A 1 81 ? 14.458 -7.821 -6.013 1.00 97.06 81 GLU A CA 1
ATOM 649 C C . GLU A 1 81 ? 15.211 -6.492 -5.933 1.00 97.06 81 GLU A C 1
ATOM 651 O O . GLU A 1 81 ? 15.957 -6.257 -4.982 1.00 97.06 81 GLU A O 1
ATOM 656 N N . ALA A 1 82 ? 14.944 -5.576 -6.863 1.00 97.69 82 ALA A N 1
ATOM 657 C CA . ALA A 1 82 ? 15.516 -4.239 -6.809 1.00 97.69 82 ALA A CA 1
ATOM 658 C C . ALA A 1 82 ? 15.067 -3.474 -5.553 1.00 97.69 82 ALA A C 1
ATOM 660 O O . ALA A 1 82 ? 15.902 -2.873 -4.877 1.00 97.69 8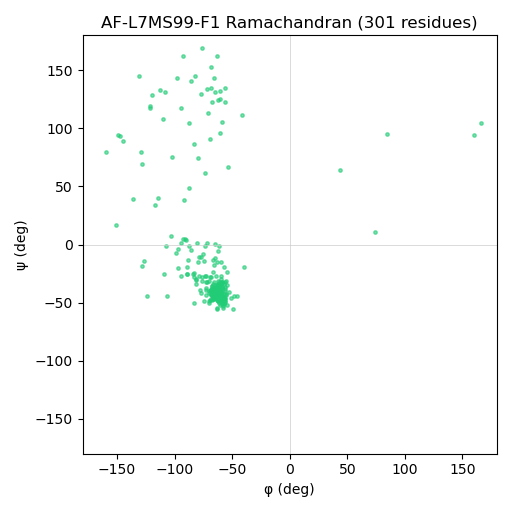2 ALA A O 1
ATOM 661 N N . ALA A 1 83 ? 13.779 -3.554 -5.193 1.00 97.62 83 ALA A N 1
ATOM 662 C CA . ALA A 1 83 ? 13.235 -2.938 -3.984 1.00 97.62 83 ALA A CA 1
ATOM 663 C C . ALA A 1 83 ? 13.960 -3.422 -2.718 1.00 97.62 83 ALA A C 1
ATOM 665 O O . ALA A 1 83 ? 14.358 -2.605 -1.888 1.00 97.62 83 ALA A O 1
ATOM 666 N N . LYS A 1 84 ? 14.199 -4.735 -2.586 1.00 95.69 84 LYS A N 1
ATOM 667 C CA . LYS A 1 84 ? 14.956 -5.310 -1.458 1.00 95.69 84 LYS A CA 1
ATOM 668 C C . LYS A 1 84 ? 16.375 -4.750 -1.374 1.00 95.69 84 LYS A C 1
ATOM 670 O O . LYS A 1 84 ? 16.846 -4.485 -0.272 1.00 95.69 84 LYS A O 1
ATOM 675 N N . GLN A 1 85 ? 17.039 -4.571 -2.515 1.00 94.62 85 GLN A N 1
ATOM 676 C CA . GLN A 1 85 ? 18.409 -4.060 -2.564 1.00 94.62 85 GLN A CA 1
ATOM 677 C C . GLN A 1 85 ? 18.500 -2.565 -2.235 1.00 94.62 85 GLN A C 1
ATOM 679 O O . GLN A 1 85 ? 19.421 -2.157 -1.532 1.00 94.62 85 GLN A O 1
ATOM 684 N N . VAL A 1 86 ? 17.552 -1.739 -2.695 1.00 95.00 86 VAL A N 1
ATOM 685 C CA . VAL A 1 86 ? 17.587 -0.291 -2.411 1.00 95.00 86 VAL A CA 1
ATOM 686 C C . VAL A 1 86 ? 17.094 0.059 -1.006 1.00 95.00 86 VAL A C 1
ATOM 688 O O . VAL A 1 86 ? 17.544 1.057 -0.447 1.00 95.00 86 VAL A O 1
ATOM 691 N N . ARG A 1 87 ? 16.221 -0.769 -0.412 1.00 91.50 87 ARG A N 1
ATOM 692 C CA . ARG A 1 87 ? 15.540 -0.533 0.877 1.00 91.50 87 ARG A CA 1
ATOM 693 C C . ARG A 1 87 ? 16.456 -0.021 1.992 1.00 91.50 87 ARG A C 1
ATOM 695 O O . ARG A 1 87 ? 16.067 0.891 2.711 1.00 91.50 87 ARG A O 1
ATOM 702 N N . SER A 1 88 ? 17.646 -0.602 2.157 1.00 83.62 88 SER A N 1
ATOM 703 C CA . SER A 1 88 ? 18.548 -0.264 3.270 1.00 83.62 88 SER A CA 1
ATOM 704 C C . SER A 1 88 ? 19.433 0.957 3.023 1.00 83.62 88 SER A C 1
ATOM 706 O O . SER A 1 88 ? 19.889 1.577 3.980 1.00 83.62 88 SER A O 1
ATOM 708 N N . GLU A 1 89 ? 19.724 1.278 1.761 1.00 87.12 89 GLU A N 1
ATOM 709 C CA . GLU A 1 89 ? 20.722 2.294 1.396 1.00 87.12 89 GLU A CA 1
ATOM 710 C C . GLU A 1 89 ? 20.097 3.565 0.816 1.00 87.12 89 GLU A C 1
ATOM 712 O O . GLU A 1 89 ? 20.692 4.638 0.917 1.00 87.12 89 GLU A O 1
ATOM 717 N N . ASN A 1 90 ? 18.904 3.467 0.222 1.00 88.69 90 ASN A N 1
ATOM 718 C CA . ASN A 1 90 ? 18.246 4.583 -0.444 1.00 88.69 90 ASN A CA 1
ATOM 719 C C . ASN A 1 90 ? 16.709 4.531 -0.276 1.00 88.69 90 ASN A C 1
ATOM 721 O O . ASN A 1 90 ? 16.012 3.970 -1.126 1.00 88.69 90 ASN A O 1
ATOM 725 N N . PRO A 1 91 ? 16.167 5.135 0.803 1.00 86.06 91 PRO A N 1
ATOM 726 C CA . PRO A 1 91 ? 14.724 5.200 1.052 1.00 86.06 91 PRO A CA 1
ATOM 727 C C . PRO A 1 91 ? 13.932 5.929 -0.043 1.00 86.06 91 PRO A C 1
ATOM 729 O O . PRO A 1 91 ? 12.830 5.507 -0.376 1.00 86.06 91 PRO A O 1
ATOM 732 N N . GLU A 1 92 ? 14.501 6.976 -0.652 1.00 88.31 92 GLU A N 1
ATOM 733 C CA . GLU A 1 92 ? 13.881 7.676 -1.791 1.00 88.31 92 GLU A CA 1
ATOM 734 C C . GLU A 1 92 ? 13.777 6.750 -3.013 1.00 88.31 92 GLU A C 1
ATOM 736 O O . GLU A 1 92 ? 12.770 6.719 -3.715 1.00 88.31 92 GLU A O 1
ATOM 741 N N . GLY A 1 93 ? 14.803 5.927 -3.234 1.00 93.00 93 GLY A N 1
ATOM 742 C CA . GLY A 1 93 ? 14.814 4.886 -4.252 1.00 93.00 93 GLY A CA 1
ATOM 743 C C . GLY A 1 93 ? 13.755 3.813 -4.023 1.00 93.00 93 GLY A C 1
ATOM 744 O O . GLY A 1 93 ? 13.191 3.303 -4.988 1.00 93.00 93 GLY A O 1
ATOM 745 N N . LEU A 1 94 ? 13.457 3.477 -2.765 1.00 95.94 94 LEU A N 1
ATOM 746 C CA . LEU A 1 94 ? 12.380 2.544 -2.443 1.00 95.94 94 LEU A CA 1
ATOM 747 C C . LEU A 1 94 ? 11.008 3.110 -2.830 1.00 95.94 94 LEU A C 1
ATOM 749 O O . LEU A 1 94 ? 10.197 2.350 -3.358 1.00 95.94 94 LEU A O 1
ATOM 753 N N . ASP A 1 95 ? 10.765 4.411 -2.627 1.00 95.75 95 ASP A N 1
ATOM 754 C CA . ASP A 1 95 ? 9.500 5.066 -3.007 1.00 95.75 95 ASP A CA 1
ATOM 755 C C . ASP A 1 95 ? 9.182 4.847 -4.492 1.00 95.75 95 ASP A C 1
ATOM 757 O O . ASP A 1 95 ? 8.079 4.434 -4.842 1.00 95.75 95 ASP A O 1
ATOM 761 N N . VAL A 1 96 ? 10.195 4.968 -5.358 1.00 97.81 96 VAL A N 1
ATOM 762 C CA . VAL A 1 96 ? 10.076 4.690 -6.800 1.00 97.81 96 VAL A CA 1
ATOM 763 C C . VAL A 1 96 ? 9.568 3.269 -7.065 1.00 97.81 96 VAL A C 1
ATOM 765 O O . VAL A 1 96 ? 8.649 3.068 -7.854 1.00 97.81 96 VAL A O 1
ATOM 768 N N . TYR A 1 97 ? 10.127 2.260 -6.396 1.00 98.44 97 TYR A N 1
ATOM 769 C CA . TYR A 1 97 ? 9.698 0.873 -6.598 1.00 98.44 97 TYR A CA 1
ATOM 770 C C . TYR A 1 97 ? 8.322 0.575 -6.000 1.00 98.44 97 TYR A C 1
ATOM 772 O O . TYR A 1 97 ? 7.579 -0.232 -6.563 1.00 98.44 97 TYR A O 1
ATOM 780 N N . MET A 1 98 ? 7.957 1.222 -4.892 1.00 98.19 98 MET A N 1
ATOM 781 C CA . MET A 1 98 ? 6.611 1.093 -4.330 1.00 98.19 98 MET A CA 1
ATOM 782 C C . MET A 1 98 ? 5.575 1.747 -5.244 1.00 98.19 98 MET A C 1
ATOM 784 O O . MET A 1 98 ? 4.506 1.174 -5.446 1.00 98.19 98 MET A O 1
ATOM 788 N N . HIS A 1 99 ? 5.911 2.884 -5.856 1.00 98.31 99 HIS A N 1
ATOM 789 C CA . HIS A 1 99 ? 5.056 3.534 -6.842 1.00 98.31 99 HIS A CA 1
ATOM 790 C C . HIS A 1 99 ? 4.910 2.689 -8.118 1.00 98.31 99 HIS A C 1
ATOM 792 O O . HIS A 1 99 ? 3.793 2.518 -8.593 1.00 98.31 99 HIS A O 1
ATOM 798 N N . ILE A 1 100 ? 5.968 2.024 -8.605 1.00 98.56 100 ILE A N 1
ATOM 799 C CA . ILE A 1 100 ? 5.846 1.042 -9.704 1.00 98.56 100 ILE A CA 1
ATOM 800 C C . ILE A 1 100 ? 4.848 -0.069 -9.351 1.00 98.56 100 ILE A C 1
ATOM 802 O O . ILE A 1 100 ? 3.992 -0.409 -10.170 1.00 98.56 100 ILE A O 1
ATOM 806 N N . LEU A 1 101 ? 4.940 -0.646 -8.147 1.00 98.44 101 LEU A N 1
ATOM 807 C CA . LEU A 1 101 ? 3.982 -1.665 -7.703 1.00 98.44 101 LEU A CA 1
ATOM 808 C C . LEU A 1 101 ? 2.559 -1.102 -7.632 1.00 98.44 101 LEU A C 1
ATOM 810 O O . LEU A 1 101 ? 1.628 -1.783 -8.053 1.00 98.44 101 LEU A O 1
ATOM 814 N N . GLN A 1 102 ? 2.388 0.132 -7.157 1.00 98.19 102 GLN A N 1
ATOM 815 C CA . GLN A 1 102 ? 1.094 0.812 -7.138 1.00 98.19 102 GLN A CA 1
ATOM 816 C C . GLN A 1 102 ? 0.548 1.057 -8.552 1.00 98.19 102 GLN A C 1
ATOM 818 O O . GLN A 1 102 ? -0.633 0.844 -8.799 1.00 98.19 102 GLN A O 1
ATOM 823 N N . LEU A 1 103 ? 1.380 1.451 -9.516 1.00 98.31 103 LEU A N 1
ATOM 824 C CA . LEU A 1 103 ? 0.952 1.607 -10.908 1.00 98.31 103 LEU A CA 1
ATOM 825 C C . LEU A 1 103 ? 0.450 0.276 -11.481 1.00 98.31 103 LEU A C 1
ATOM 827 O O . LEU A 1 103 ? -0.586 0.245 -12.144 1.00 98.31 103 LEU A O 1
ATOM 831 N N . LEU A 1 104 ? 1.112 -0.840 -11.160 1.00 97.44 104 LEU A N 1
ATOM 832 C CA . LEU A 1 104 ? 0.650 -2.171 -11.564 1.00 97.44 104 LEU A CA 1
ATOM 833 C C . LEU A 1 104 ? -0.725 -2.520 -10.976 1.00 97.44 104 LEU A C 1
ATOM 835 O O . LEU A 1 104 ? -1.494 -3.220 -11.631 1.00 97.44 104 LEU A O 1
ATOM 839 N N . THR A 1 105 ? -1.077 -2.026 -9.785 1.00 96.06 105 THR A N 1
ATOM 840 C CA . THR A 1 105 ? -2.395 -2.294 -9.187 1.00 96.06 105 THR A CA 1
ATOM 841 C C . THR A 1 105 ? -3.539 -1.503 -9.819 1.00 96.06 105 THR A C 1
ATOM 843 O O . THR A 1 105 ? -4.701 -1.794 -9.541 1.00 96.06 105 THR A O 1
ATOM 846 N N . THR A 1 106 ? -3.248 -0.552 -10.713 1.00 95.69 106 THR A N 1
ATOM 847 C CA . THR A 1 106 ? -4.277 0.235 -11.420 1.00 95.69 106 THR A CA 1
ATOM 848 C C . THR A 1 106 ? -4.965 -0.520 -12.563 1.00 95.69 106 THR A C 1
ATOM 850 O O . THR A 1 106 ? -5.987 -0.055 -13.070 1.00 95.69 106 THR A O 1
ATOM 853 N N . VAL A 1 107 ? -4.442 -1.686 -12.961 1.00 94.56 107 VAL A N 1
ATOM 854 C CA . VAL A 1 107 ? -4.990 -2.527 -14.035 1.00 94.56 107 VAL A CA 1
ATOM 855 C C . VAL A 1 107 ? -5.134 -3.983 -13.588 1.00 94.56 107 VAL A C 1
ATOM 857 O O . VAL A 1 107 ? -4.280 -4.516 -12.880 1.00 94.56 107 VAL A O 1
ATOM 860 N N . ASP A 1 108 ? -6.181 -4.665 -14.063 1.00 92.69 108 ASP A N 1
ATOM 861 C CA . ASP A 1 108 ? -6.471 -6.057 -13.682 1.00 92.69 108 ASP A CA 1
ATOM 862 C C . ASP A 1 108 ? -5.300 -7.007 -13.991 1.00 92.69 108 ASP A C 1
ATOM 864 O O . ASP A 1 108 ? -4.889 -7.785 -13.132 1.00 92.69 108 ASP A O 1
ATOM 868 N N . ASP A 1 109 ? -4.710 -6.907 -15.191 1.00 92.94 109 ASP A N 1
ATOM 869 C CA . ASP A 1 109 ? -3.555 -7.723 -15.601 1.00 92.94 109 ASP A CA 1
ATOM 870 C C . ASP A 1 109 ? -2.350 -7.522 -14.659 1.00 92.94 109 ASP A C 1
ATOM 872 O O . ASP A 1 109 ? -1.577 -8.452 -14.433 1.00 92.94 109 ASP A O 1
ATOM 876 N N . GLY A 1 110 ? -2.185 -6.322 -14.095 1.00 94.31 110 GLY A N 1
ATOM 877 C CA . GLY A 1 110 ? -1.090 -5.996 -13.184 1.00 94.31 110 GLY A CA 1
ATOM 878 C C . GLY A 1 110 ? -1.321 -6.538 -11.775 1.00 94.31 110 GLY A C 1
ATOM 879 O O . GLY A 1 110 ? -0.403 -7.129 -11.204 1.00 94.31 110 GLY A O 1
ATOM 880 N N . ILE A 1 111 ? -2.557 -6.481 -11.263 1.00 93.31 111 ILE A N 1
ATOM 881 C CA . ILE A 1 111 ? -2.946 -7.217 -10.047 1.00 93.31 111 ILE A CA 1
ATOM 882 C C . ILE A 1 111 ? -2.676 -8.709 -10.227 1.00 93.31 111 ILE A C 1
ATOM 884 O O . ILE A 1 111 ? -2.035 -9.327 -9.377 1.00 93.31 111 ILE A O 1
ATOM 888 N N . GLN A 1 112 ? -3.106 -9.290 -11.350 1.00 91.62 112 GLN A N 1
ATOM 889 C CA . GLN A 1 112 ? -2.871 -10.706 -11.636 1.00 91.62 112 GLN A CA 1
ATOM 890 C C . GLN A 1 112 ? -1.376 -11.028 -11.735 1.00 91.62 112 GLN A C 1
ATOM 892 O O . GLN A 1 112 ? -0.947 -12.053 -11.214 1.00 91.62 112 GLN A O 1
ATOM 897 N N . ALA A 1 113 ? -0.550 -10.143 -12.296 1.00 92.06 113 ALA A N 1
ATOM 898 C CA . ALA A 1 113 ? 0.902 -10.331 -12.314 1.00 92.06 113 ALA A CA 1
ATOM 899 C C . ALA A 1 113 ? 1.520 -10.435 -10.906 1.00 92.06 113 ALA A C 1
ATOM 901 O O . ALA A 1 113 ? 2.555 -11.085 -10.741 1.00 92.06 113 ALA A O 1
ATOM 902 N N . ILE A 1 114 ? 0.888 -9.819 -9.901 1.00 92.38 114 ILE A N 1
ATOM 903 C CA . ILE A 1 114 ? 1.295 -9.892 -8.495 1.00 92.38 114 ILE A CA 1
ATOM 904 C C . ILE A 1 114 ? 0.748 -11.161 -7.828 1.00 92.38 114 ILE A C 1
ATOM 906 O O . ILE A 1 114 ? 1.514 -11.893 -7.202 1.00 92.38 114 ILE A O 1
ATOM 910 N N . VAL A 1 115 ? -0.557 -11.438 -7.952 1.00 89.12 115 VAL A N 1
ATOM 911 C CA . VAL A 1 115 ? -1.239 -12.452 -7.120 1.00 89.12 115 VAL A CA 1
ATOM 912 C C . VAL A 1 115 ? -1.390 -13.824 -7.779 1.00 89.12 115 VAL A C 1
ATOM 914 O O . VAL A 1 115 ? -1.559 -14.820 -7.083 1.00 89.12 115 VAL A O 1
ATOM 917 N N . GLN A 1 116 ? -1.307 -13.938 -9.108 1.00 86.06 116 GLN A N 1
ATOM 918 C CA . GLN A 1 116 ? -1.574 -15.204 -9.811 1.00 86.06 116 GLN A CA 1
ATOM 919 C C . GLN A 1 116 ? -0.579 -16.314 -9.433 1.00 86.06 116 GLN A C 1
ATOM 921 O O . GLN A 1 116 ? -0.951 -17.484 -9.356 1.00 86.06 116 GLN A O 1
ATOM 926 N N . CYS A 1 117 ? 0.687 -15.959 -9.204 1.00 84.88 117 CYS A N 1
ATOM 927 C CA . CYS A 1 117 ? 1.724 -16.885 -8.755 1.00 84.88 117 CYS A CA 1
ATOM 928 C C . CYS A 1 117 ? 1.829 -16.836 -7.218 1.00 84.88 117 CYS A C 1
ATOM 930 O O . CYS A 1 117 ? 2.211 -15.786 -6.698 1.00 84.88 117 CYS A O 1
ATOM 932 N N . PRO A 1 118 ? 1.569 -17.940 -6.484 1.00 84.56 118 PRO A N 1
ATOM 933 C CA . PRO A 1 118 ? 1.578 -17.931 -5.018 1.00 84.56 118 PRO A CA 1
ATOM 934 C C . PRO A 1 118 ? 2.893 -17.447 -4.400 1.00 84.56 118 PRO A C 1
ATOM 936 O O . PRO A 1 118 ? 2.868 -16.725 -3.407 1.00 84.56 118 PRO A O 1
ATOM 939 N N . ASP A 1 119 ? 4.037 -17.801 -4.993 1.00 86.88 119 ASP A N 1
ATOM 940 C CA . ASP A 1 119 ? 5.349 -17.371 -4.497 1.00 86.88 119 ASP A CA 1
ATOM 941 C C . ASP A 1 119 ? 5.549 -15.862 -4.686 1.00 86.88 119 ASP A C 1
ATOM 943 O O . ASP A 1 119 ? 5.968 -15.172 -3.761 1.00 86.88 119 ASP A O 1
ATOM 947 N N . THR A 1 120 ? 5.172 -15.322 -5.849 1.00 89.31 120 THR A N 1
ATOM 948 C CA . THR A 1 120 ? 5.254 -13.879 -6.131 1.00 89.31 120 THR A CA 1
ATOM 949 C C . THR A 1 120 ? 4.303 -13.079 -5.244 1.00 89.31 120 THR A C 1
ATOM 951 O O . THR A 1 120 ? 4.709 -12.064 -4.676 1.00 89.31 120 THR A O 1
ATOM 954 N N . GLY A 1 121 ? 3.070 -13.556 -5.066 1.00 89.81 121 GLY A N 1
ATOM 955 C CA . GLY A 1 121 ? 2.087 -12.930 -4.185 1.00 89.81 121 GLY A CA 1
ATOM 956 C C . GLY A 1 121 ? 2.551 -12.924 -2.730 1.00 89.81 121 GLY A C 1
ATOM 957 O O . GLY A 1 121 ? 2.507 -11.889 -2.062 1.00 89.81 121 GLY A O 1
ATOM 958 N N . LYS A 1 122 ? 3.091 -14.051 -2.252 1.00 89.69 122 LYS A N 1
ATOM 959 C CA . LYS A 1 122 ? 3.663 -14.177 -0.908 1.00 89.69 122 LYS A CA 1
ATOM 960 C C . LYS A 1 122 ? 4.891 -13.288 -0.707 1.00 89.69 122 LYS A C 1
ATOM 962 O O . LYS A 1 122 ? 4.992 -12.645 0.336 1.00 89.69 122 LYS A O 1
ATOM 967 N N . ASP A 1 123 ? 5.812 -13.242 -1.664 1.00 92.75 123 ASP A N 1
ATOM 968 C CA . ASP A 1 123 ? 7.014 -12.406 -1.585 1.00 92.75 123 ASP A CA 1
ATOM 969 C C . ASP A 1 123 ? 6.671 -10.916 -1.590 1.00 92.75 123 ASP A C 1
ATOM 971 O O . ASP A 1 123 ? 7.220 -10.161 -0.784 1.00 92.75 123 ASP A O 1
ATOM 975 N N . THR A 1 124 ? 5.719 -10.511 -2.438 1.00 94.69 124 THR A N 1
ATOM 976 C CA . THR A 1 124 ? 5.197 -9.137 -2.462 1.00 94.69 124 THR A CA 1
ATOM 977 C C . THR A 1 124 ? 4.577 -8.793 -1.115 1.00 94.69 124 THR A C 1
ATOM 979 O O . THR A 1 124 ? 4.963 -7.809 -0.489 1.00 94.69 124 THR A O 1
ATOM 982 N N . TRP A 1 125 ? 3.666 -9.637 -0.624 1.00 93.62 125 TRP A N 1
ATOM 983 C CA . TRP A 1 125 ? 3.011 -9.420 0.660 1.00 93.62 125 TRP A CA 1
ATOM 984 C C . TRP A 1 125 ? 4.012 -9.322 1.809 1.00 93.62 125 TRP A C 1
ATOM 986 O O . TRP A 1 125 ? 3.920 -8.402 2.611 1.00 93.62 125 TRP A O 1
ATOM 996 N N . ASN A 1 126 ? 4.975 -10.242 1.904 1.00 92.88 126 ASN A N 1
ATOM 997 C CA . ASN A 1 126 ? 5.953 -10.241 2.991 1.00 92.88 126 ASN A CA 1
ATOM 998 C C . ASN A 1 126 ? 6.824 -8.985 2.976 1.00 92.88 126 ASN A C 1
ATOM 1000 O O . ASN A 1 126 ? 7.002 -8.384 4.029 1.00 92.88 126 ASN A O 1
ATOM 1004 N N . LEU A 1 127 ? 7.312 -8.563 1.803 1.00 95.44 127 LEU A N 1
ATOM 1005 C CA . LEU A 1 127 ? 8.103 -7.338 1.689 1.00 95.44 127 LEU A CA 1
ATOM 1006 C C . LEU A 1 127 ? 7.313 -6.123 2.191 1.00 95.44 127 LEU A C 1
ATOM 1008 O O . LEU A 1 127 ? 7.792 -5.389 3.052 1.00 95.44 127 LEU A O 1
ATOM 1012 N N . LEU A 1 128 ? 6.100 -5.933 1.672 1.00 95.88 128 LEU A N 1
ATOM 1013 C CA . LEU A 1 128 ? 5.257 -4.783 1.998 1.00 95.88 128 LEU A CA 1
ATOM 1014 C C . LEU A 1 128 ? 4.779 -4.805 3.453 1.00 95.88 128 LEU A C 1
ATOM 1016 O O . LEU A 1 128 ? 4.793 -3.777 4.125 1.00 95.88 128 LEU A O 1
ATOM 1020 N N . PHE A 1 129 ? 4.400 -5.983 3.951 1.00 94.25 129 PHE A N 1
ATOM 1021 C CA . PHE A 1 129 ? 4.025 -6.194 5.344 1.00 94.25 129 PHE A CA 1
ATOM 1022 C C . PHE A 1 129 ? 5.177 -5.840 6.284 1.00 94.25 129 PHE A C 1
ATOM 1024 O O . PHE A 1 129 ? 4.967 -5.113 7.253 1.00 94.25 129 PHE A O 1
ATOM 1031 N N . ASP A 1 130 ? 6.393 -6.308 5.990 1.00 94.44 130 ASP A N 1
ATOM 1032 C CA . ASP A 1 130 ? 7.556 -6.025 6.826 1.00 94.44 130 ASP A CA 1
ATOM 1033 C C . ASP A 1 130 ? 7.899 -4.534 6.839 1.00 94.44 130 ASP A C 1
ATOM 1035 O O . ASP A 1 130 ? 8.245 -4.005 7.894 1.00 94.44 130 ASP A O 1
ATOM 1039 N N . LEU A 1 131 ? 7.756 -3.845 5.703 1.00 95.12 131 LEU A N 1
ATOM 1040 C CA . LEU A 1 131 ? 7.960 -2.398 5.623 1.00 95.12 131 LEU A CA 1
ATOM 1041 C C . LEU A 1 131 ? 7.011 -1.648 6.565 1.00 95.12 131 LEU A C 1
ATOM 1043 O O . LEU A 1 131 ? 7.468 -0.857 7.382 1.00 95.12 131 LEU A O 1
ATOM 1047 N N . VAL A 1 132 ? 5.703 -1.910 6.513 1.00 94.62 132 VAL A N 1
ATOM 1048 C CA . VAL A 1 132 ? 4.726 -1.126 7.299 1.00 94.62 132 VAL A CA 1
ATOM 1049 C C . VAL A 1 132 ? 4.602 -1.570 8.754 1.00 94.62 132 VAL A C 1
ATOM 1051 O O . VAL A 1 132 ? 4.312 -0.748 9.621 1.00 94.62 132 VAL A O 1
ATOM 1054 N N . CYS A 1 133 ? 4.828 -2.853 9.043 1.00 93.69 133 CYS A N 1
ATOM 1055 C CA . CYS A 1 133 ? 4.665 -3.386 10.395 1.00 93.69 133 CYS A CA 1
ATOM 1056 C C . CYS A 1 133 ? 5.940 -3.293 11.233 1.00 93.69 133 CYS A C 1
ATOM 1058 O O . CYS A 1 133 ? 5.833 -3.242 12.456 1.00 93.69 133 CYS A O 1
ATOM 1060 N N . HIS A 1 134 ? 7.124 -3.263 10.609 1.00 92.38 134 HIS A N 1
ATOM 1061 C CA . HIS A 1 134 ? 8.394 -3.366 11.334 1.00 92.38 134 HIS A CA 1
ATOM 1062 C C . HIS A 1 134 ? 9.391 -2.236 11.052 1.00 92.38 134 HIS A C 1
ATOM 1064 O O . HIS A 1 134 ? 10.353 -2.110 11.807 1.00 92.38 134 HIS A O 1
ATOM 1070 N N . GLU A 1 135 ? 9.200 -1.424 10.006 1.00 91.75 135 GLU A N 1
ATOM 1071 C CA . GLU A 1 135 ? 10.176 -0.382 9.647 1.00 91.75 135 GLU A CA 1
ATOM 1072 C C . GLU A 1 135 ? 9.606 1.031 9.568 1.00 91.75 135 GLU A C 1
ATOM 1074 O O . GLU A 1 135 ? 10.223 1.958 10.084 1.00 91.75 135 GLU A O 1
ATOM 1079 N N . PHE A 1 136 ? 8.439 1.223 8.957 1.00 92.12 136 PHE A N 1
ATOM 1080 C CA . PHE A 1 136 ? 7.874 2.551 8.731 1.00 92.12 136 PHE A CA 1
ATOM 1081 C C . PHE A 1 136 ? 6.838 2.939 9.766 1.00 92.12 136 PHE A C 1
ATOM 1083 O O . PHE A 1 136 ? 6.044 2.104 10.205 1.00 92.12 136 PHE A O 1
ATOM 1090 N N . CYS A 1 137 ? 6.848 4.228 10.121 1.00 87.38 137 CYS A N 1
ATOM 1091 C CA . CYS A 1 137 ? 5.961 4.844 11.098 1.00 87.38 137 CYS A CA 1
ATOM 1092 C C . CYS A 1 137 ? 5.816 3.948 12.332 1.00 87.38 137 CYS A C 1
ATOM 1094 O O . CYS A 1 137 ? 4.744 3.401 12.539 1.00 87.38 137 CYS A O 1
ATOM 1096 N N . GLN A 1 138 ? 6.881 3.697 13.088 1.00 91.69 138 GLN A N 1
ATOM 1097 C CA . GLN A 1 138 ? 6.879 2.842 14.277 1.00 91.69 138 GLN A CA 1
ATOM 1098 C C . GLN A 1 138 ? 6.252 3.548 15.491 1.00 91.69 138 GLN A C 1
ATOM 1100 O O . GLN A 1 138 ? 5.932 4.733 15.465 1.00 91.69 138 GLN A O 1
ATOM 1105 N N . SER A 1 139 ? 5.995 2.805 16.572 1.00 85.81 139 SER A N 1
ATOM 1106 C CA . SER A 1 139 ? 5.247 3.325 17.736 1.00 85.81 139 SER A CA 1
ATOM 1107 C C . SER A 1 139 ? 5.979 4.422 18.515 1.00 85.81 139 SER A C 1
ATOM 1109 O O . SER A 1 139 ? 5.346 5.204 19.224 1.00 85.81 139 SER A O 1
ATOM 1111 N N . ASP A 1 140 ? 7.301 4.462 18.410 1.00 86.19 140 ASP A N 1
ATOM 1112 C CA . ASP A 1 140 ? 8.191 5.448 19.011 1.00 86.19 140 ASP A CA 1
ATOM 1113 C C . ASP A 1 140 ? 8.579 6.580 18.049 1.00 86.19 140 ASP A C 1
ATOM 1115 O O . ASP A 1 140 ? 9.211 7.551 18.478 1.00 86.19 140 ASP A O 1
ATOM 1119 N N . ASP A 1 141 ? 8.155 6.506 16.785 1.00 87.50 141 ASP A N 1
ATOM 1120 C CA . ASP A 1 141 ? 8.454 7.538 15.803 1.00 87.50 141 ASP A CA 1
ATOM 1121 C C . ASP A 1 141 ? 7.660 8.823 16.084 1.00 87.50 141 ASP A C 1
ATOM 1123 O O . ASP A 1 141 ? 6.442 8.794 16.305 1.00 87.50 141 ASP A O 1
ATOM 1127 N N . PRO A 1 142 ? 8.311 9.999 16.040 1.00 87.50 142 PRO A N 1
ATOM 1128 C CA . PRO A 1 142 ? 7.596 11.260 16.121 1.00 87.50 142 PRO A CA 1
ATOM 1129 C C . PRO A 1 142 ? 6.744 11.486 14.856 1.00 87.50 142 PRO A C 1
ATOM 1131 O O . PRO A 1 142 ? 7.145 11.075 13.767 1.00 87.50 142 PRO A O 1
ATOM 1134 N N . PRO A 1 143 ? 5.628 12.243 14.939 1.00 86.25 143 PRO A N 1
ATOM 1135 C CA . PRO A 1 143 ? 4.731 12.467 13.795 1.00 86.25 143 PRO A CA 1
ATOM 1136 C C . PRO A 1 143 ? 5.400 13.028 12.525 1.00 86.25 143 PRO A C 1
ATOM 1138 O O . PRO A 1 143 ? 4.899 12.820 11.426 1.00 86.25 143 PRO A O 1
ATOM 1141 N N . ILE A 1 144 ? 6.542 13.713 12.651 1.00 87.25 144 ILE A N 1
ATOM 1142 C CA . ILE A 1 144 ? 7.328 14.210 11.510 1.00 87.25 144 ILE A CA 1
ATOM 1143 C C . ILE A 1 144 ? 7.836 13.079 10.603 1.00 87.25 144 ILE A C 1
ATOM 1145 O O . ILE A 1 144 ? 7.866 13.256 9.392 1.00 87.25 144 ILE A O 1
ATOM 1149 N N . ILE A 1 145 ? 8.140 11.899 11.157 1.00 88.94 145 ILE A N 1
ATOM 1150 C CA . ILE A 1 145 ? 8.586 10.735 10.375 1.00 88.94 145 ILE A CA 1
ATOM 1151 C C . ILE A 1 145 ? 7.482 10.278 9.421 1.00 88.94 145 ILE A C 1
ATOM 1153 O O . ILE A 1 145 ? 7.756 9.937 8.274 1.00 88.94 145 ILE A O 1
ATOM 1157 N N . LEU A 1 146 ? 6.215 10.356 9.847 1.00 88.75 146 LEU A N 1
ATOM 1158 C CA . LEU A 1 146 ? 5.087 10.072 8.962 1.00 88.75 146 LEU A CA 1
ATOM 1159 C C . LEU A 1 146 ? 5.045 11.040 7.773 1.00 88.75 146 LEU A C 1
ATOM 1161 O O . LEU A 1 146 ? 4.696 10.625 6.674 1.00 88.75 146 LEU A O 1
ATOM 1165 N N . GLN A 1 147 ? 5.369 12.321 7.979 1.00 87.50 147 GLN A N 1
ATOM 1166 C CA . GLN A 1 147 ? 5.382 13.302 6.888 1.00 87.50 147 GLN A CA 1
ATOM 1167 C C . GLN A 1 147 ? 6.460 12.974 5.856 1.00 87.50 147 GLN A C 1
ATOM 1169 O O . GLN A 1 147 ? 6.192 13.069 4.666 1.00 87.50 147 GLN A O 1
ATOM 1174 N N . GLU A 1 148 ? 7.634 12.536 6.305 1.00 89.56 148 GLU A N 1
ATOM 1175 C CA . GLU A 1 148 ? 8.737 12.134 5.425 1.00 89.56 148 GLU A CA 1
ATOM 1176 C C . GLU A 1 148 ? 8.441 10.831 4.662 1.00 89.56 148 GLU A C 1
ATOM 1178 O O . GLU A 1 148 ? 8.941 10.635 3.560 1.00 89.56 148 GLU A O 1
ATOM 1183 N N . GLN A 1 149 ? 7.608 9.950 5.226 1.00 92.00 149 GLN A N 1
ATOM 1184 C CA . GLN A 1 149 ? 7.279 8.633 4.662 1.00 92.00 149 GLN A CA 1
ATOM 1185 C C . GLN A 1 149 ? 5.896 8.582 3.986 1.00 92.00 149 GLN A C 1
ATOM 1187 O O . GLN A 1 149 ? 5.415 7.499 3.644 1.00 9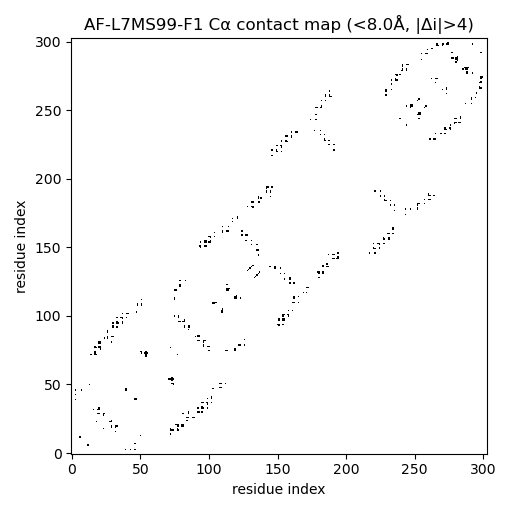2.00 149 GLN A O 1
ATOM 1192 N N . ASN A 1 150 ? 5.205 9.715 3.825 1.00 92.62 150 ASN A N 1
ATOM 1193 C CA . ASN A 1 150 ? 3.784 9.703 3.472 1.00 92.62 150 ASN A CA 1
ATOM 1194 C C . ASN A 1 150 ? 3.496 9.122 2.073 1.00 92.62 150 ASN A C 1
ATOM 1196 O O . ASN A 1 150 ? 2.514 8.395 1.920 1.00 92.62 150 ASN A O 1
ATOM 1200 N N . THR A 1 151 ? 4.346 9.397 1.080 1.00 94.12 151 THR A N 1
ATOM 1201 C CA . THR A 1 151 ? 4.203 8.908 -0.298 1.00 94.12 151 THR A CA 1
ATOM 1202 C C . THR A 1 151 ? 4.454 7.410 -0.369 1.00 94.12 151 THR A C 1
ATOM 1204 O O . THR A 1 151 ? 3.587 6.672 -0.832 1.00 94.12 151 THR A O 1
ATOM 1207 N N . VAL A 1 152 ? 5.565 6.943 0.205 1.00 95.81 152 VAL A N 1
ATOM 1208 C CA . VAL A 1 152 ? 5.919 5.520 0.200 1.00 95.81 152 VAL A CA 1
ATOM 1209 C C . VAL A 1 152 ? 4.895 4.683 0.969 1.00 95.81 152 VAL A C 1
ATOM 1211 O O . VAL A 1 152 ? 4.485 3.627 0.492 1.00 95.81 152 VAL A O 1
ATOM 1214 N N . LEU A 1 153 ? 4.395 5.170 2.111 1.00 96.69 153 LEU A N 1
ATOM 1215 C CA . LEU A 1 153 ? 3.324 4.502 2.856 1.00 96.69 153 LEU A CA 1
ATOM 1216 C C . LEU A 1 153 ? 2.014 4.457 2.064 1.00 96.69 153 LEU A C 1
ATOM 1218 O O . LEU A 1 153 ? 1.321 3.440 2.102 1.00 96.69 153 LEU A O 1
ATOM 1222 N N . ALA A 1 154 ? 1.677 5.526 1.335 1.00 97.06 154 ALA A N 1
ATOM 1223 C CA . ALA A 1 154 ? 0.476 5.563 0.507 1.00 97.06 154 ALA A CA 1
ATOM 1224 C C . ALA A 1 154 ? 0.556 4.515 -0.612 1.00 97.06 154 ALA A C 1
ATOM 1226 O O . ALA A 1 154 ? -0.388 3.742 -0.791 1.00 97.06 154 ALA A O 1
ATOM 1227 N N . SER A 1 155 ? 1.702 4.432 -1.291 1.00 97.81 155 SER A N 1
ATOM 1228 C CA . SER A 1 155 ? 1.978 3.415 -2.308 1.00 97.81 155 SER A CA 1
ATOM 1229 C C . SER A 1 155 ? 1.872 2.003 -1.725 1.00 97.81 155 SER A C 1
ATOM 1231 O O . SER A 1 155 ? 1.128 1.172 -2.246 1.00 97.81 155 SER A O 1
ATOM 1233 N N . ILE A 1 156 ? 2.537 1.733 -0.594 1.00 98.06 156 ILE A N 1
ATOM 1234 C CA . ILE A 1 156 ? 2.533 0.401 0.029 1.00 98.06 156 ILE A CA 1
ATOM 1235 C C . ILE A 1 156 ? 1.123 -0.017 0.461 1.00 98.06 156 ILE A C 1
ATOM 1237 O O . ILE A 1 156 ? 0.696 -1.131 0.148 1.00 98.06 156 ILE A O 1
ATOM 1241 N N . PHE A 1 157 ? 0.380 0.847 1.161 1.00 98.00 157 PHE A N 1
ATOM 1242 C CA . PHE A 1 157 ? -0.978 0.507 1.589 1.00 98.00 157 PHE A CA 1
ATOM 1243 C C . PHE A 1 157 ? -1.938 0.359 0.414 1.00 98.00 157 PHE A C 1
ATOM 1245 O O . PHE A 1 157 ? -2.803 -0.511 0.469 1.00 98.00 157 PHE A O 1
ATOM 1252 N N . SER A 1 158 ? -1.772 1.135 -0.660 1.00 97.44 158 SER A N 1
ATOM 1253 C CA . SER A 1 158 ? -2.563 0.962 -1.880 1.00 97.44 158 SER A CA 1
ATOM 1254 C C . SER A 1 158 ? -2.347 -0.427 -2.488 1.00 97.44 158 SER A C 1
ATOM 1256 O O . SER A 1 158 ? -3.317 -1.117 -2.807 1.00 97.44 158 SER A O 1
ATOM 1258 N N . VAL A 1 159 ? -1.093 -0.882 -2.570 1.00 97.06 159 VAL A N 1
ATOM 1259 C CA . VAL A 1 159 ? -0.766 -2.216 -3.093 1.00 97.06 159 VAL A CA 1
ATOM 1260 C C . VAL A 1 159 ? -1.280 -3.320 -2.171 1.00 97.06 159 VAL A C 1
ATOM 1262 O O . VAL A 1 159 ? -1.928 -4.253 -2.643 1.00 97.06 159 VAL A O 1
ATOM 1265 N N . LEU A 1 160 ? -1.041 -3.217 -0.859 1.00 95.38 160 LEU A N 1
ATOM 1266 C CA . LEU A 1 160 ? -1.535 -4.192 0.118 1.00 95.38 160 LEU A CA 1
ATOM 1267 C C . LEU A 1 160 ? -3.063 -4.291 0.094 1.00 95.38 160 LEU A C 1
ATOM 1269 O O . LEU A 1 160 ? -3.585 -5.401 0.086 1.00 95.38 160 LEU A O 1
ATOM 1273 N N . SER A 1 161 ? -3.763 -3.157 0.024 1.00 94.69 161 SER A N 1
ATOM 1274 C CA . SER A 1 161 ? -5.223 -3.096 -0.087 1.00 94.69 161 SER A CA 1
ATOM 1275 C C . SER A 1 161 ? -5.724 -3.808 -1.342 1.00 94.69 161 SER A C 1
ATOM 1277 O O . SER A 1 161 ? -6.618 -4.651 -1.265 1.00 94.69 161 SER A O 1
ATOM 1279 N N . ALA A 1 162 ? -5.095 -3.555 -2.493 1.00 93.88 162 ALA A N 1
ATOM 1280 C CA . ALA A 1 162 ? -5.483 -4.175 -3.755 1.00 93.88 162 ALA A CA 1
ATOM 1281 C C . ALA A 1 162 ? -5.218 -5.692 -3.777 1.00 93.88 162 ALA A C 1
ATOM 1283 O O . ALA A 1 162 ? -6.084 -6.468 -4.192 1.00 93.88 162 ALA A O 1
ATOM 1284 N N . ILE A 1 163 ? -4.063 -6.136 -3.259 1.00 91.31 163 ILE A N 1
ATOM 1285 C CA . ILE A 1 163 ? -3.780 -7.565 -3.051 1.00 91.31 163 ILE A CA 1
ATOM 1286 C C . ILE A 1 163 ? -4.848 -8.160 -2.133 1.00 91.31 163 ILE A C 1
ATOM 1288 O O . ILE A 1 163 ? -5.410 -9.208 -2.452 1.00 91.31 163 ILE A O 1
ATOM 1292 N N . TYR A 1 164 ? -5.175 -7.472 -1.037 1.00 89.44 164 TYR A N 1
ATOM 1293 C CA . TYR A 1 164 ? -6.132 -7.961 -0.057 1.00 89.44 164 TYR A CA 1
ATOM 1294 C C . TYR A 1 164 ? -7.553 -8.083 -0.623 1.00 89.44 164 TYR A C 1
ATOM 1296 O O . TYR A 1 164 ? -8.248 -9.048 -0.320 1.00 89.44 164 TYR A O 1
ATOM 1304 N N . ALA A 1 165 ? -7.980 -7.144 -1.466 1.00 88.56 165 ALA A N 1
ATOM 1305 C CA . ALA A 1 165 ? -9.297 -7.158 -2.101 1.00 88.56 165 ALA A CA 1
ATOM 1306 C C . ALA A 1 165 ? -9.425 -8.228 -3.202 1.00 88.56 165 ALA A C 1
ATOM 1308 O O . ALA A 1 165 ? -10.515 -8.740 -3.447 1.00 88.56 165 ALA A O 1
ATOM 1309 N N . SER A 1 166 ? -8.318 -8.606 -3.848 1.00 84.69 166 SER A N 1
ATOM 1310 C CA . SER A 1 166 ? -8.304 -9.619 -4.918 1.00 84.69 166 SER A CA 1
ATOM 1311 C C . SER A 1 166 ? -8.487 -11.074 -4.432 1.00 84.69 166 SER A C 1
ATOM 1313 O O . SER A 1 166 ? -8.527 -12.005 -5.239 1.00 84.69 166 SER A O 1
ATOM 1315 N N . GLN A 1 167 ? -8.613 -11.284 -3.116 1.00 68.19 167 GLN A N 1
ATOM 1316 C CA . GLN A 1 167 ? -8.528 -12.569 -2.411 1.00 68.19 167 GLN A CA 1
ATOM 1317 C C . GLN A 1 167 ? -9.728 -13.522 -2.574 1.00 68.19 167 GLN A C 1
ATOM 1319 O O . GLN A 1 167 ? -10.336 -13.947 -1.592 1.00 68.19 167 GLN A O 1
ATOM 1324 N N . ALA A 1 168 ? -10.043 -13.973 -3.786 1.00 52.75 168 ALA A N 1
ATOM 1325 C CA . ALA A 1 168 ? -11.011 -15.063 -3.903 1.00 52.75 168 ALA A CA 1
ATOM 1326 C C . ALA A 1 168 ? -10.480 -16.414 -3.357 1.00 52.75 168 ALA A C 1
ATOM 1328 O O . ALA A 1 168 ? -11.295 -17.215 -2.911 1.00 52.75 168 ALA A O 1
ATOM 1329 N N . GLU A 1 169 ? -9.162 -16.707 -3.362 1.00 51.53 169 GLU A N 1
ATOM 1330 C CA . GLU A 1 169 ? -8.702 -18.108 -3.168 1.00 51.53 169 GLU A CA 1
ATOM 1331 C C . GLU A 1 169 ? -7.310 -18.348 -2.516 1.00 51.53 169 GLU A C 1
ATOM 1333 O O . GLU A 1 169 ? -6.786 -19.456 -2.628 1.00 51.53 169 GLU A O 1
ATOM 1338 N N . GLN A 1 170 ? -6.659 -17.394 -1.829 1.00 55.91 170 GLN A N 1
ATOM 1339 C CA . GLN A 1 170 ? -5.238 -17.579 -1.444 1.00 55.91 170 GLN A CA 1
ATOM 1340 C C . GLN A 1 170 ? -4.956 -17.785 0.061 1.00 55.91 170 GLN A C 1
ATOM 1342 O O . GLN A 1 170 ? -4.974 -16.863 0.867 1.00 55.91 170 GLN A O 1
ATOM 1347 N N . GLU A 1 171 ? -4.598 -19.029 0.420 1.00 56.34 171 GLU A N 1
ATOM 1348 C CA . GLU A 1 171 ? -4.290 -19.525 1.781 1.00 56.34 171 GLU A CA 1
ATOM 1349 C C . GLU A 1 171 ? -3.075 -18.884 2.483 1.00 56.34 171 GLU A C 1
ATOM 1351 O O . GLU A 1 171 ? -2.897 -19.086 3.686 1.00 56.34 171 GLU A O 1
ATOM 1356 N N . TYR A 1 172 ? -2.195 -18.162 1.778 1.00 59.25 172 TYR A N 1
ATOM 1357 C CA . TYR A 1 172 ? -0.967 -17.626 2.388 1.00 59.25 172 TYR A CA 1
ATOM 1358 C C . TYR A 1 172 ? -1.191 -16.342 3.198 1.00 59.25 172 TYR A C 1
ATOM 1360 O O . TYR A 1 172 ? -0.339 -15.987 4.015 1.00 59.25 172 TYR A O 1
ATOM 1368 N N . LEU A 1 173 ? -2.336 -15.680 3.021 1.00 59.75 173 LEU A N 1
ATOM 1369 C CA . LEU A 1 173 ? -2.778 -14.524 3.804 1.00 59.75 173 LEU A CA 1
ATOM 1370 C C . LEU A 1 173 ? -3.542 -14.985 5.043 1.00 59.75 173 LEU A C 1
ATOM 1372 O O . LEU A 1 173 ? -4.650 -14.537 5.320 1.00 59.75 173 LEU A O 1
ATOM 1376 N N . LYS A 1 174 ? -2.974 -15.937 5.795 1.00 58.25 174 LYS A N 1
ATOM 1377 C CA . LYS A 1 174 ? -3.590 -16.341 7.059 1.00 58.25 174 LYS A CA 1
ATOM 1378 C C . LYS A 1 174 ? -3.745 -15.114 7.958 1.00 58.25 174 LYS A C 1
ATOM 1380 O O . LYS A 1 174 ? -2.798 -14.356 8.161 1.00 58.25 174 LYS A O 1
ATOM 1385 N N . ILE A 1 175 ? -4.934 -15.041 8.545 1.00 56.44 175 ILE A N 1
ATOM 1386 C CA . ILE A 1 175 ? -5.481 -14.091 9.527 1.00 56.44 175 ILE A CA 1
ATOM 1387 C C . ILE A 1 175 ? -4.482 -13.658 10.630 1.00 56.44 175 ILE A C 1
ATOM 1389 O O . ILE A 1 175 ? -4.640 -12.607 11.243 1.00 56.44 175 ILE A O 1
ATOM 1393 N N . GLU A 1 176 ? -3.402 -14.416 10.863 1.00 61.44 176 GLU A N 1
ATOM 1394 C CA . GLU A 1 176 ? -2.308 -14.071 11.787 1.00 61.44 176 GLU A CA 1
ATOM 1395 C C . GLU A 1 176 ? -1.615 -12.730 11.479 1.00 61.44 176 GLU A C 1
ATOM 1397 O O . GLU A 1 176 ? -0.973 -12.168 12.364 1.00 61.44 176 GLU A O 1
ATOM 1402 N N . LYS A 1 177 ? -1.747 -12.190 10.260 1.00 77.50 177 LYS A N 1
ATOM 1403 C CA . LYS A 1 177 ? -1.142 -10.904 9.870 1.00 77.50 177 LYS A CA 1
ATOM 1404 C C . LYS A 1 177 ? -2.093 -9.704 9.912 1.00 77.50 177 LYS A C 1
ATOM 1406 O O . LYS A 1 177 ? -1.620 -8.579 9.773 1.00 77.50 177 LYS A O 1
ATOM 1411 N N . ASP A 1 178 ? -3.391 -9.902 10.143 1.00 85.31 178 ASP A N 1
ATOM 1412 C CA . ASP A 1 178 ? -4.357 -8.794 10.124 1.00 85.31 178 ASP A CA 1
ATOM 1413 C C . ASP A 1 178 ? -4.138 -7.827 11.293 1.00 85.31 178 ASP A C 1
ATOM 1415 O O . ASP A 1 178 ? -4.197 -6.614 11.113 1.00 85.31 178 ASP A O 1
ATOM 1419 N N . LEU A 1 179 ? -3.840 -8.344 12.492 1.00 91.38 179 LEU A N 1
ATOM 1420 C CA . LEU A 1 179 ? -3.703 -7.510 13.690 1.00 91.38 179 LEU A CA 1
ATOM 1421 C C . LEU A 1 179 ? -2.536 -6.508 13.581 1.00 91.38 179 LEU A C 1
ATOM 1423 O O . LEU A 1 179 ? -2.822 -5.311 13.661 1.00 91.38 179 LEU A O 1
ATOM 1427 N N . PRO A 1 180 ? -1.275 -6.918 13.301 1.00 93.00 180 PRO A N 1
ATOM 1428 C CA . PRO A 1 180 ? -0.171 -5.962 13.137 1.00 93.00 180 PRO A CA 1
ATOM 1429 C C . PRO A 1 180 ? -0.426 -4.905 12.055 1.00 93.00 180 PRO A C 1
ATOM 1431 O O . PRO A 1 180 ? 0.011 -3.756 12.173 1.00 93.00 180 PRO A O 1
ATOM 1434 N N . LEU A 1 181 ? -1.155 -5.287 11.004 1.00 93.44 181 LEU A N 1
ATOM 1435 C CA . LEU A 1 181 ? -1.507 -4.387 9.918 1.00 93.44 181 LEU A CA 1
ATOM 1436 C C . LEU A 1 181 ? -2.565 -3.363 10.347 1.00 93.44 181 LEU A C 1
ATOM 1438 O O . LEU A 1 181 ? -2.399 -2.175 10.077 1.00 93.44 181 LEU A O 1
ATOM 1442 N N . ILE A 1 182 ? -3.599 -3.795 11.078 1.00 94.69 182 ILE A N 1
ATOM 1443 C CA . ILE A 1 182 ? -4.585 -2.905 11.710 1.00 94.69 182 ILE A CA 1
ATOM 1444 C C . ILE A 1 182 ? -3.885 -1.898 12.621 1.00 94.69 182 ILE A C 1
ATOM 1446 O O . ILE A 1 182 ? -4.181 -0.706 12.555 1.00 94.69 182 ILE A O 1
ATOM 1450 N N . ASP A 1 183 ? -2.946 -2.349 13.453 1.00 94.31 183 ASP A N 1
ATOM 1451 C CA . ASP A 1 183 ? -2.200 -1.456 14.337 1.00 94.31 183 ASP A CA 1
ATOM 1452 C C . ASP A 1 183 ? -1.392 -0.417 13.563 1.00 94.31 183 ASP A C 1
ATOM 1454 O O . ASP A 1 183 ? -1.439 0.767 13.896 1.00 94.31 183 ASP A O 1
ATOM 1458 N N . SER A 1 184 ? -0.724 -0.834 12.488 1.00 95.56 184 SER A N 1
ATOM 1459 C CA . SER A 1 184 ? 0.054 0.066 11.632 1.00 95.56 184 SER A CA 1
ATOM 1460 C C . SER A 1 184 ? -0.833 1.102 10.928 1.00 95.56 184 SER A C 1
ATOM 1462 O O . SER A 1 184 ? -0.505 2.290 10.926 1.00 95.56 184 SER A O 1
ATOM 1464 N N . LEU A 1 185 ? -1.997 0.695 10.410 1.00 97.06 185 LEU A N 1
ATOM 1465 C CA . LEU A 1 185 ? -2.984 1.598 9.803 1.00 97.06 185 LEU A CA 1
ATOM 1466 C C . LEU A 1 185 ? -3.540 2.602 10.821 1.00 97.06 185 LEU A C 1
ATOM 1468 O O . LEU A 1 185 ? -3.569 3.805 10.561 1.00 97.06 185 LEU A O 1
ATOM 1472 N N . ILE A 1 186 ? -3.941 2.137 12.009 1.00 95.62 186 ILE A N 1
ATOM 1473 C CA . ILE A 1 186 ? -4.457 3.013 13.071 1.00 95.62 186 ILE A CA 1
ATOM 1474 C C . ILE A 1 186 ? -3.377 3.993 13.535 1.00 95.62 186 ILE A C 1
ATOM 1476 O O . ILE A 1 186 ? -3.671 5.168 13.748 1.00 95.62 186 ILE A O 1
ATOM 1480 N N . ARG A 1 187 ? -2.127 3.548 13.661 1.00 94.94 187 ARG A N 1
ATOM 1481 C CA . ARG A 1 187 ? -0.996 4.399 14.048 1.00 94.94 187 ARG A CA 1
ATOM 1482 C C . ARG A 1 187 ? -0.741 5.510 13.031 1.00 94.94 187 ARG A C 1
ATOM 1484 O O . ARG A 1 187 ? -0.541 6.661 13.418 1.00 94.94 187 ARG A O 1
ATOM 1491 N N . VAL A 1 188 ? -0.842 5.202 11.740 1.00 95.12 188 VAL A N 1
ATOM 1492 C CA . VAL A 1 188 ? -0.805 6.210 10.672 1.00 95.12 188 VAL A CA 1
ATOM 1493 C C . VAL A 1 188 ? -1.953 7.208 10.830 1.00 95.12 188 VAL A C 1
ATOM 1495 O O . VAL A 1 188 ? -1.697 8.411 10.856 1.00 95.12 188 VAL A O 1
ATOM 1498 N N . LEU A 1 189 ? -3.190 6.750 11.045 1.00 94.56 189 LEU A N 1
ATOM 1499 C CA . LEU A 1 189 ? -4.337 7.640 11.278 1.00 94.56 189 LEU A CA 1
ATOM 1500 C C . LEU A 1 189 ? -4.124 8.556 12.497 1.00 94.56 189 LEU A C 1
ATOM 1502 O O . LEU A 1 189 ? -4.318 9.768 12.393 1.00 94.56 189 LEU A O 1
ATOM 1506 N N . GLN A 1 190 ? -3.633 8.024 13.617 1.00 92.12 190 GLN A N 1
ATOM 1507 C CA . GLN A 1 190 ? -3.303 8.811 14.812 1.00 92.12 190 GLN A CA 1
ATOM 1508 C C . GLN A 1 190 ? -2.257 9.891 14.510 1.00 92.12 190 GLN A C 1
ATOM 1510 O O . GLN A 1 190 ? -2.442 11.060 14.859 1.00 92.12 190 GLN A O 1
ATOM 1515 N N . ASN A 1 191 ? -1.180 9.523 13.818 1.00 90.00 191 ASN A N 1
ATOM 1516 C CA . ASN A 1 191 ? -0.112 10.451 13.464 1.00 90.00 191 ASN A CA 1
ATOM 1517 C C . ASN A 1 191 ? -0.577 11.517 12.457 1.00 90.00 191 ASN A C 1
ATOM 1519 O O . ASN A 1 191 ? -0.203 12.681 12.609 1.00 90.00 191 ASN A O 1
ATOM 1523 N N . THR A 1 192 ? -1.462 11.190 11.504 1.00 87.00 192 THR A N 1
ATOM 1524 C CA . THR A 1 192 ? -2.045 12.208 10.605 1.00 87.00 192 THR A CA 1
ATOM 1525 C C . THR A 1 192 ? -2.826 13.275 11.375 1.00 87.00 192 THR A C 1
ATOM 1527 O O . THR A 1 192 ? -2.700 14.463 11.071 1.00 87.00 192 THR A O 1
ATOM 1530 N N . GLU A 1 193 ? -3.572 12.898 12.420 1.00 83.06 193 GLU A N 1
ATOM 1531 C CA . GLU A 1 193 ? -4.276 13.866 13.267 1.00 83.06 193 GLU A CA 1
ATOM 1532 C C . GLU A 1 193 ? -3.312 14.768 14.043 1.00 83.06 193 GLU A C 1
ATOM 1534 O O . GLU A 1 193 ? -3.582 15.960 14.213 1.00 83.06 193 GLU A O 1
ATOM 1539 N N . HIS A 1 194 ? -2.190 14.222 14.516 1.00 82.06 194 HIS A N 1
ATOM 1540 C CA . HIS A 1 194 ? -1.155 15.001 15.193 1.00 82.06 194 HIS A CA 1
ATOM 1541 C C . HIS A 1 194 ? -0.470 15.995 14.250 1.00 82.06 194 HIS A C 1
ATOM 1543 O O . HIS A 1 194 ? -0.249 17.139 14.643 1.00 82.06 194 HIS A O 1
ATOM 1549 N N . CYS A 1 195 ? -0.206 15.605 13.003 1.00 80.62 195 CYS A N 1
ATOM 1550 C CA . CYS A 1 195 ? 0.352 16.500 11.986 1.00 80.62 195 CYS A CA 1
ATOM 1551 C C . CYS A 1 195 ? -0.598 17.657 11.631 1.00 80.62 195 CYS A C 1
ATOM 1553 O O . CYS A 1 195 ? -0.147 18.779 11.390 1.00 80.62 195 CYS A O 1
ATOM 1555 N N . GLN A 1 196 ? -1.911 17.406 11.642 1.00 73.94 196 GLN A N 1
ATOM 1556 C CA . GLN A 1 196 ? -2.939 18.417 11.359 1.00 73.94 196 GLN A CA 1
ATOM 1557 C C . GLN A 1 196 ? -3.172 19.378 12.537 1.00 73.94 196 GLN A C 1
ATOM 1559 O O . GLN A 1 196 ? -3.470 20.558 12.335 1.00 73.94 196 GLN A O 1
ATOM 1564 N N . LYS A 1 197 ? -3.001 18.910 13.780 1.00 68.81 197 LYS A N 1
ATOM 1565 C CA . LYS A 1 197 ? -3.091 19.723 15.003 1.00 68.81 197 LYS A CA 1
ATOM 1566 C C . LYS A 1 197 ? -1.787 20.509 15.216 1.00 68.81 197 LYS A C 1
ATOM 1568 O O . LYS A 1 197 ? -0.982 20.174 16.081 1.00 68.81 197 LYS A O 1
ATOM 1573 N N . LYS A 1 198 ? -1.547 21.574 14.442 1.00 59.34 198 LYS A N 1
ATOM 1574 C CA . LYS A 1 198 ? -0.431 22.498 14.737 1.00 59.34 198 LYS A CA 1
ATOM 1575 C C . LYS A 1 198 ? -0.666 23.239 16.067 1.00 59.34 198 LYS A C 1
ATOM 1577 O O . LYS A 1 198 ? -1.804 23.622 16.335 1.00 59.34 198 LYS A O 1
ATOM 1582 N N . PRO A 1 199 ? 0.381 23.507 16.876 1.00 44.50 199 PRO A N 1
ATOM 1583 C CA . PRO A 1 199 ? 0.263 24.385 18.035 1.00 44.50 199 PRO A CA 1
ATOM 1584 C C . PRO A 1 199 ? -0.066 25.806 17.564 1.00 44.50 199 PRO A C 1
ATOM 1586 O O . PRO A 1 199 ? 0.616 26.342 16.684 1.00 44.50 199 PRO A O 1
ATOM 1589 N N . GLU A 1 200 ? -1.075 26.428 18.170 1.00 42.72 200 GLU A N 1
ATOM 1590 C CA . GLU A 1 200 ? -1.519 27.800 17.876 1.00 42.72 200 GLU A CA 1
ATOM 1591 C C . GLU A 1 200 ? -0.444 28.882 18.153 1.00 42.72 200 GLU A C 1
ATOM 1593 O O . GLU A 1 200 ? -0.618 30.034 17.770 1.00 42.72 200 GLU A O 1
ATOM 1598 N N . ASP A 1 201 ? 0.717 28.526 18.715 1.00 35.88 201 ASP A N 1
ATOM 1599 C CA . ASP A 1 201 ? 1.730 29.482 19.192 1.00 35.88 201 ASP A CA 1
ATOM 1600 C C . ASP A 1 201 ? 2.819 29.891 18.177 1.00 35.88 201 ASP A C 1
ATOM 1602 O O . ASP A 1 201 ? 3.731 30.644 18.511 1.00 35.88 201 ASP A O 1
ATOM 1606 N N . SER A 1 202 ? 2.758 29.465 16.911 1.00 42.12 202 SER A N 1
ATOM 1607 C CA . SER A 1 202 ? 3.769 29.855 15.899 1.00 42.12 202 SER A CA 1
ATOM 1608 C C . SER A 1 202 ? 3.399 31.112 15.094 1.00 42.12 202 SER A C 1
ATOM 1610 O O . SER A 1 202 ? 3.668 31.207 13.896 1.00 42.12 202 SER A O 1
ATOM 1612 N N . ALA A 1 203 ? 2.795 32.100 15.760 1.00 40.34 203 ALA A N 1
ATOM 1613 C CA . ALA A 1 203 ? 2.435 33.394 15.174 1.00 40.34 203 ALA A CA 1
ATOM 1614 C C . ALA A 1 203 ? 3.602 34.400 15.080 1.00 40.34 203 ALA A C 1
ATOM 1616 O O . ALA A 1 203 ? 3.407 35.509 14.584 1.00 40.34 203 ALA A O 1
ATOM 1617 N N . GLU A 1 204 ? 4.823 34.042 15.485 1.00 43.31 204 GLU A N 1
ATOM 1618 C CA . GLU A 1 204 ? 5.977 34.934 15.352 1.00 43.31 204 GLU A CA 1
ATOM 1619 C C . GLU A 1 204 ? 7.100 34.309 14.517 1.00 43.31 204 GLU A C 1
ATOM 1621 O O . GLU A 1 204 ? 7.710 33.303 14.867 1.00 43.31 204 GLU A O 1
ATOM 1626 N N . SER A 1 205 ? 7.399 34.992 13.410 1.00 44.94 205 SER A N 1
ATOM 1627 C CA . SER A 1 205 ? 8.467 34.753 12.431 1.00 44.94 205 SER A CA 1
ATOM 1628 C C . SER A 1 205 ? 8.169 33.737 11.321 1.00 44.94 205 SER A C 1
ATOM 1630 O O . SER A 1 205 ? 8.425 32.543 11.425 1.00 44.94 205 SER A O 1
ATOM 1632 N N . ARG A 1 206 ? 7.723 34.253 10.168 1.00 40.19 206 ARG A N 1
ATOM 1633 C CA . ARG A 1 206 ? 8.095 33.728 8.841 1.00 40.19 206 ARG A CA 1
ATOM 1634 C C . ARG A 1 206 ? 7.847 34.798 7.774 1.00 40.19 206 ARG A C 1
ATOM 1636 O O . ARG A 1 206 ? 6.861 34.783 7.048 1.00 40.19 206 ARG A O 1
ATOM 1643 N N . THR A 1 207 ? 8.780 35.737 7.669 1.00 42.06 207 THR A N 1
ATOM 1644 C CA . THR A 1 207 ? 9.130 36.334 6.377 1.00 42.06 207 THR A CA 1
ATOM 1645 C C . THR A 1 207 ? 9.876 35.268 5.572 1.00 42.06 207 THR A C 1
ATOM 1647 O O . THR A 1 207 ? 10.956 34.834 5.966 1.00 42.06 207 THR A O 1
ATOM 1650 N N . GLY A 1 208 ? 9.282 34.797 4.475 1.00 36.44 208 GLY A N 1
ATOM 1651 C CA . GLY A 1 208 ? 9.907 33.835 3.565 1.00 36.44 208 GLY A CA 1
ATOM 1652 C C . GLY A 1 208 ? 8.876 33.107 2.710 1.00 36.44 208 GLY A C 1
ATOM 1653 O O . GLY A 1 208 ? 8.321 32.095 3.130 1.00 36.44 208 GLY A O 1
ATOM 1654 N N . GLU A 1 209 ? 8.633 33.624 1.506 1.00 41.44 209 GLU A N 1
ATOM 1655 C CA . GLU A 1 209 ? 7.635 33.146 0.534 1.00 41.44 209 GLU A CA 1
ATOM 1656 C C . GLU A 1 209 ? 7.906 31.730 -0.025 1.00 41.44 209 GLU A C 1
ATOM 1658 O O . GLU A 1 209 ? 7.103 31.214 -0.792 1.00 41.44 209 GLU A O 1
ATOM 1663 N N . THR A 1 210 ? 8.979 31.055 0.397 1.00 41.88 210 THR A N 1
ATOM 1664 C CA . THR A 1 210 ? 9.364 29.715 -0.088 1.00 41.88 210 THR A CA 1
ATOM 1665 C C . THR A 1 210 ? 8.748 28.559 0.712 1.00 41.88 210 THR A C 1
ATOM 1667 O O . THR A 1 210 ? 8.656 27.458 0.201 1.00 41.88 210 THR A O 1
ATOM 1670 N N . LYS A 1 211 ? 8.274 28.772 1.952 1.00 45.22 211 LYS A N 1
ATOM 1671 C CA . LYS A 1 211 ? 7.753 27.680 2.815 1.00 45.22 211 LYS A CA 1
ATOM 1672 C C . LYS A 1 211 ? 6.264 27.364 2.634 1.00 45.22 211 LYS A C 1
ATOM 1674 O O . LYS A 1 211 ? 5.734 26.528 3.357 1.00 45.22 211 LYS A O 1
ATOM 1679 N N . LYS A 1 212 ? 5.554 28.078 1.757 1.00 43.22 212 LYS A N 1
ATOM 1680 C CA . LYS A 1 212 ? 4.092 27.957 1.641 1.00 43.22 212 LYS A CA 1
ATOM 1681 C C . LYS A 1 212 ? 3.655 26.878 0.641 1.00 43.22 212 LYS A C 1
ATOM 1683 O O . LYS A 1 212 ? 2.565 26.356 0.820 1.00 43.22 212 LYS A O 1
ATOM 1688 N N . SER A 1 213 ? 4.479 26.541 -0.359 1.00 43.50 213 SER A N 1
ATOM 1689 C CA . SER A 1 213 ? 4.185 25.486 -1.346 1.00 43.50 213 SER A CA 1
ATOM 1690 C C . SER A 1 213 ? 4.332 24.087 -0.753 1.00 43.50 213 SER A C 1
ATOM 1692 O O . SER A 1 213 ? 3.408 23.286 -0.856 1.00 43.50 213 SER A O 1
ATOM 1694 N N . ASP A 1 214 ? 5.442 23.831 -0.061 1.00 54.88 214 ASP A N 1
ATOM 1695 C CA . ASP A 1 214 ? 5.781 22.492 0.438 1.00 54.88 214 ASP A CA 1
ATOM 1696 C C . ASP A 1 214 ? 4.772 22.052 1.507 1.00 54.88 214 ASP A C 1
ATOM 1698 O O . ASP A 1 214 ? 4.210 20.968 1.437 1.00 54.88 214 ASP A O 1
ATOM 1702 N N . LEU A 1 215 ? 4.373 22.982 2.387 1.00 56.84 215 LEU A N 1
ATOM 1703 C CA . LEU A 1 215 ? 3.329 22.743 3.388 1.00 56.84 215 LEU A CA 1
ATOM 1704 C C . LEU A 1 215 ? 1.966 22.364 2.788 1.00 56.84 215 LEU A C 1
ATOM 1706 O O . LEU A 1 215 ? 1.195 21.683 3.452 1.00 56.84 215 LEU A O 1
ATOM 1710 N N . THR A 1 216 ? 1.634 22.835 1.580 1.00 63.22 216 THR A N 1
ATOM 1711 C CA . THR A 1 216 ? 0.359 22.484 0.924 1.00 63.22 216 THR A CA 1
ATOM 1712 C C . THR A 1 216 ? 0.419 21.147 0.198 1.00 63.22 216 THR A C 1
ATOM 1714 O O . THR A 1 216 ? -0.609 20.486 0.068 1.00 63.22 216 THR A O 1
ATOM 1717 N N . GLN A 1 217 ? 1.606 20.750 -0.260 1.00 65.44 217 GLN A N 1
ATOM 1718 C CA . GLN A 1 217 ? 1.832 19.463 -0.905 1.00 65.44 217 GLN A CA 1
ATOM 1719 C C . GLN A 1 217 ? 1.896 18.335 0.136 1.00 65.44 217 GLN A C 1
ATOM 1721 O O . GLN A 1 217 ? 1.247 17.308 -0.047 1.00 65.44 217 GLN A O 1
ATOM 1726 N N . ASP A 1 218 ? 2.564 18.559 1.269 1.00 72.12 218 ASP A N 1
ATOM 1727 C CA . ASP A 1 218 ? 2.609 17.594 2.376 1.00 72.12 218 ASP A CA 1
ATOM 1728 C C . ASP A 1 218 ? 1.210 17.313 2.944 1.00 72.12 218 ASP A C 1
ATOM 1730 O O . ASP A 1 218 ? 0.847 16.159 3.171 1.00 72.12 218 ASP A O 1
ATOM 1734 N N . ASP A 1 219 ? 0.381 18.351 3.107 1.00 82.69 219 ASP A N 1
ATOM 1735 C CA . ASP A 1 219 ? -1.020 18.201 3.530 1.00 82.69 219 ASP A CA 1
ATOM 1736 C C . ASP A 1 219 ? -1.843 17.386 2.517 1.00 82.69 219 ASP A C 1
ATOM 1738 O O . ASP A 1 219 ? -2.739 16.629 2.903 1.00 82.69 219 ASP A O 1
ATOM 1742 N N . PHE A 1 220 ? -1.541 17.512 1.221 1.00 88.00 220 PHE A N 1
ATOM 1743 C CA . PHE A 1 220 ? -2.200 16.742 0.168 1.00 88.00 220 PHE A CA 1
ATOM 1744 C C . PHE A 1 220 ? -1.819 15.257 0.225 1.00 88.00 220 PHE A C 1
ATOM 1746 O O . PHE A 1 220 ? -2.710 14.406 0.231 1.00 88.00 220 PHE A O 1
ATOM 1753 N N . HIS A 1 221 ? -0.528 14.934 0.336 1.00 90.25 221 HIS A N 1
ATOM 1754 C CA . HIS A 1 221 ? -0.070 13.543 0.438 1.00 90.25 221 HIS A CA 1
ATOM 1755 C C . HIS A 1 221 ? -0.516 12.878 1.746 1.00 90.25 221 HIS A C 1
ATOM 1757 O O . HIS A 1 221 ? -0.943 11.726 1.726 1.00 90.25 221 HIS A O 1
ATOM 1763 N N . LEU A 1 222 ? -0.528 13.608 2.868 1.00 91.94 222 LEU A N 1
ATOM 1764 C CA . LEU A 1 222 ? -1.099 13.110 4.126 1.00 91.94 222 LEU A CA 1
ATOM 1765 C C . LEU A 1 222 ? -2.589 12.792 3.999 1.00 91.94 222 LEU A C 1
ATOM 1767 O O . LEU A 1 222 ? -3.060 11.816 4.584 1.00 91.94 222 LEU A O 1
ATOM 1771 N N . LYS A 1 223 ? -3.338 13.602 3.245 1.00 93.06 223 LYS A N 1
ATOM 1772 C CA . LYS A 1 223 ? -4.747 13.322 2.980 1.00 93.06 223 LYS A CA 1
ATOM 1773 C C . LYS A 1 223 ? -4.914 12.051 2.147 1.00 93.06 223 LYS A C 1
ATOM 1775 O O . LYS A 1 223 ? -5.724 11.214 2.522 1.00 93.06 223 LYS A O 1
ATOM 1780 N N . ILE A 1 224 ? -4.129 11.883 1.080 1.00 94.94 224 ILE A N 1
ATOM 1781 C CA . ILE A 1 224 ? -4.135 10.651 0.275 1.00 94.94 224 ILE A CA 1
ATOM 1782 C C . ILE A 1 224 ? -3.839 9.435 1.156 1.00 94.94 224 ILE A C 1
ATOM 1784 O O . ILE A 1 224 ? -4.592 8.465 1.136 1.00 94.94 224 ILE A O 1
ATOM 1788 N N . LEU A 1 225 ? -2.780 9.502 1.967 1.00 96.50 225 LEU A N 1
ATOM 1789 C CA . LEU A 1 225 ? -2.404 8.418 2.870 1.00 96.50 225 LEU A CA 1
ATOM 1790 C C . LEU A 1 225 ? -3.527 8.081 3.854 1.00 96.50 225 LEU A C 1
ATOM 1792 O O . LEU A 1 225 ? -3.820 6.907 4.078 1.00 96.50 225 LEU A O 1
ATOM 1796 N N . LYS A 1 226 ? -4.168 9.101 4.432 1.00 95.88 226 LYS A N 1
ATOM 1797 C CA . LYS A 1 226 ? -5.318 8.923 5.320 1.00 95.88 226 LYS A CA 1
ATOM 1798 C C . LYS A 1 226 ? -6.472 8.220 4.606 1.00 95.88 226 LYS A C 1
ATOM 1800 O O . LYS A 1 226 ? -7.009 7.261 5.152 1.00 95.88 226 LYS A O 1
ATOM 1805 N N . ASP A 1 227 ? -6.831 8.676 3.409 1.00 96.62 227 ASP A N 1
ATOM 1806 C CA . ASP A 1 227 ? -7.951 8.129 2.640 1.00 96.62 227 ASP A CA 1
ATOM 1807 C C . ASP A 1 227 ? -7.699 6.648 2.281 1.00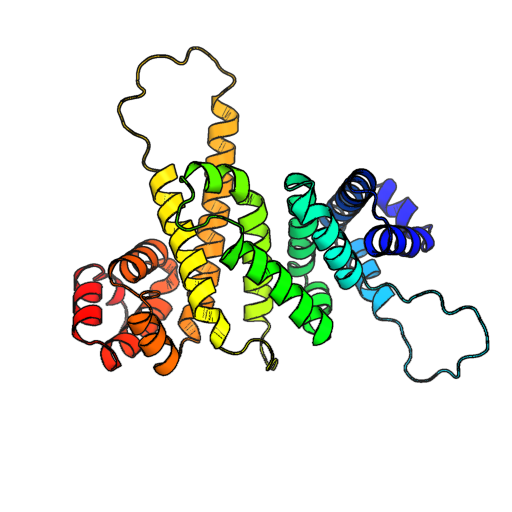 96.62 227 ASP A C 1
ATOM 1809 O O . ASP A 1 227 ? -8.560 5.806 2.545 1.00 96.62 227 ASP A O 1
ATOM 1813 N N . ILE A 1 228 ? -6.489 6.311 1.811 1.00 97.44 228 ILE A N 1
ATOM 1814 C CA . ILE A 1 228 ? -6.061 4.925 1.530 1.00 97.44 228 ILE A CA 1
ATOM 1815 C C . ILE A 1 228 ? -6.057 4.076 2.808 1.00 97.44 228 ILE A C 1
ATOM 1817 O O . ILE A 1 228 ? -6.508 2.932 2.798 1.00 97.44 228 ILE A O 1
ATOM 1821 N N . SER A 1 229 ? -5.573 4.626 3.926 1.00 97.88 229 SER A N 1
ATOM 1822 C CA . SER A 1 229 ? -5.534 3.904 5.205 1.00 97.88 229 SER A CA 1
ATOM 1823 C C . SER A 1 229 ? -6.941 3.580 5.709 1.00 97.88 229 SER A C 1
ATOM 1825 O O . SER A 1 229 ? -7.178 2.476 6.195 1.00 97.88 229 SER A O 1
ATOM 1827 N N . CYS A 1 230 ? -7.887 4.516 5.573 1.00 97.81 230 CYS A N 1
ATOM 1828 C CA . CYS A 1 230 ? -9.291 4.290 5.912 1.00 97.81 230 CYS A CA 1
ATOM 1829 C C . CYS A 1 230 ? -9.931 3.228 5.014 1.00 97.81 230 CYS A C 1
ATOM 1831 O O . CYS A 1 230 ? -10.603 2.334 5.524 1.00 97.81 230 CYS A O 1
ATOM 1833 N N . GLU A 1 231 ? -9.719 3.311 3.698 1.00 97.00 231 GLU A N 1
ATOM 1834 C CA . GLU A 1 231 ? -10.223 2.312 2.752 1.00 97.00 231 GLU A CA 1
ATOM 1835 C C . GLU A 1 231 ? -9.705 0.919 3.110 1.00 97.00 231 GLU A C 1
ATOM 1837 O O . GLU A 1 231 ? -10.501 -0.002 3.308 1.00 97.00 231 GLU A O 1
ATOM 1842 N N . PHE A 1 232 ? -8.393 0.778 3.297 1.00 96.88 232 PHE A N 1
ATOM 1843 C CA . PHE A 1 232 ? -7.803 -0.518 3.598 1.00 96.88 232 PHE A CA 1
ATOM 1844 C C . PHE A 1 232 ? -8.265 -1.066 4.953 1.00 96.88 232 PHE A C 1
ATOM 1846 O O . PHE A 1 232 ? -8.671 -2.224 5.055 1.00 96.88 232 PHE A O 1
ATOM 1853 N N . LEU A 1 233 ? -8.297 -0.223 5.989 1.00 97.19 233 LEU A N 1
ATOM 1854 C CA . LEU A 1 233 ? -8.809 -0.615 7.301 1.00 97.19 233 LEU A CA 1
ATOM 1855 C C . LEU A 1 233 ? -10.266 -1.089 7.217 1.00 97.19 233 LEU A C 1
ATOM 1857 O O . LEU A 1 233 ? -10.631 -2.058 7.882 1.00 97.19 233 LEU A O 1
ATOM 1861 N N . SER A 1 234 ? -11.083 -0.447 6.375 1.00 96.50 234 SER A N 1
ATOM 1862 C CA . SER A 1 234 ? -12.470 -0.858 6.159 1.00 96.50 234 SER A CA 1
ATOM 1863 C C . SER A 1 234 ? -12.569 -2.252 5.529 1.00 96.50 234 SER A C 1
ATOM 1865 O O . SER A 1 234 ? -13.401 -3.051 5.956 1.00 96.50 234 SER A O 1
ATOM 1867 N N . ILE A 1 235 ? -11.692 -2.579 4.576 1.00 93.75 235 ILE A N 1
ATOM 1868 C CA . ILE A 1 235 ? -11.655 -3.895 3.927 1.00 93.75 235 ILE A CA 1
ATOM 1869 C C . ILE A 1 235 ? -11.270 -4.971 4.947 1.00 93.75 235 ILE A C 1
ATOM 1871 O O . ILE A 1 235 ? -11.925 -6.010 5.015 1.00 93.75 235 ILE A O 1
ATOM 1875 N N . ILE A 1 236 ? -10.260 -4.712 5.785 1.00 93.19 236 ILE A N 1
ATOM 1876 C CA . ILE A 1 236 ? -9.852 -5.661 6.830 1.00 93.19 236 ILE A CA 1
ATOM 1877 C C . ILE A 1 236 ? -10.992 -5.855 7.842 1.00 93.19 236 ILE A C 1
ATOM 1879 O O . ILE A 1 236 ? -11.337 -6.986 8.174 1.00 93.19 236 ILE A O 1
ATOM 1883 N N . PHE A 1 237 ? -11.633 -4.773 8.301 1.00 94.19 237 PHE A N 1
ATOM 1884 C CA . PHE A 1 237 ? -12.731 -4.854 9.274 1.00 94.19 237 PHE A CA 1
ATOM 1885 C C . PHE A 1 237 ? -13.923 -5.679 8.772 1.00 94.19 237 PHE A C 1
ATOM 1887 O O . PHE A 1 237 ? -14.548 -6.364 9.580 1.00 94.19 237 PHE A O 1
ATOM 1894 N N . GLN A 1 238 ? -14.212 -5.668 7.467 1.00 91.75 238 GLN A N 1
ATOM 1895 C CA . GLN A 1 238 ? -15.297 -6.465 6.877 1.00 91.75 238 GLN A CA 1
ATOM 1896 C C . GLN A 1 238 ? -15.081 -7.978 6.996 1.00 91.75 238 GLN A C 1
ATOM 1898 O O . GLN A 1 238 ? -16.055 -8.730 7.014 1.00 91.75 238 GLN A O 1
ATOM 1903 N N . VAL A 1 239 ? -13.828 -8.432 7.063 1.00 89.31 239 VAL A N 1
ATOM 1904 C CA . VAL A 1 239 ? -13.490 -9.864 7.090 1.00 89.31 239 VAL A CA 1
ATOM 1905 C C . VAL A 1 239 ? -13.010 -10.346 8.459 1.00 89.31 239 VAL A C 1
ATOM 1907 O O . VAL A 1 239 ? -12.748 -11.538 8.636 1.00 89.31 239 VAL A O 1
ATOM 1910 N N . LEU A 1 240 ? -12.923 -9.448 9.448 1.00 90.31 240 LEU A N 1
ATOM 1911 C CA . LEU A 1 240 ? -12.540 -9.813 10.806 1.00 90.31 240 LEU A CA 1
ATOM 1912 C C . LEU A 1 240 ? -13.520 -10.822 11.407 1.00 90.31 240 LEU A C 1
ATOM 1914 O O . LEU A 1 240 ? -14.736 -10.643 11.405 1.00 90.31 240 LEU A O 1
ATOM 1918 N N . THR A 1 241 ? -12.958 -11.875 11.991 1.00 91.75 241 THR A N 1
ATOM 1919 C CA . THR A 1 241 ? -13.723 -12.887 12.721 1.00 91.75 241 THR A CA 1
ATOM 1920 C C . THR A 1 241 ? -13.796 -12.550 14.205 1.00 91.75 241 THR A C 1
ATOM 1922 O O . THR A 1 241 ? -12.982 -11.789 14.738 1.00 91.75 241 THR A O 1
ATOM 1925 N N . LYS A 1 242 ? -14.744 -13.173 14.906 1.00 93.94 242 LYS A N 1
ATOM 1926 C CA . LYS A 1 242 ? -14.869 -13.065 16.362 1.00 93.94 242 LYS A CA 1
ATOM 1927 C C . LYS A 1 242 ? -13.578 -13.472 17.075 1.00 93.94 242 LYS A C 1
ATOM 1929 O O . LYS A 1 242 ? -13.173 -12.828 18.042 1.00 93.94 242 LYS A O 1
ATOM 1934 N N . GLU A 1 243 ? -12.925 -14.522 16.588 1.00 92.88 243 GLU A N 1
ATOM 1935 C CA . GLU A 1 243 ? -11.665 -15.038 17.111 1.00 92.88 243 GLU A CA 1
ATOM 1936 C C . GLU A 1 243 ? -10.541 -14.008 16.957 1.00 92.88 243 GLU A C 1
ATOM 1938 O O . GLU A 1 243 ? -9.827 -13.732 17.924 1.00 92.88 243 GLU A O 1
ATOM 1943 N N . THR A 1 244 ? -10.424 -13.388 15.777 1.00 91.75 244 THR A N 1
ATOM 1944 C CA . THR A 1 244 ? -9.432 -12.333 15.519 1.00 91.75 244 THR A CA 1
ATOM 1945 C C . THR A 1 244 ? -9.676 -11.113 16.402 1.00 91.75 244 THR A C 1
ATOM 1947 O O . THR A 1 244 ? -8.730 -10.581 16.979 1.00 91.75 244 THR A O 1
ATOM 1950 N N . VAL A 1 245 ? -10.936 -10.695 16.570 1.00 94.88 245 VAL A N 1
ATOM 1951 C CA . VAL A 1 245 ? -11.300 -9.567 17.444 1.00 94.88 245 VAL A CA 1
ATOM 1952 C C . VAL A 1 245 ? -10.941 -9.863 18.900 1.00 94.88 245 VAL A C 1
ATOM 1954 O O . VAL A 1 245 ? -10.293 -9.046 19.553 1.00 94.88 245 VAL A O 1
ATOM 1957 N N . 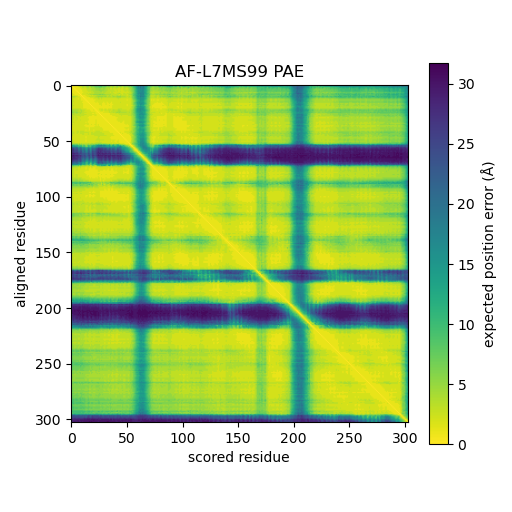ALA A 1 246 ? -11.287 -11.049 19.405 1.00 95.19 246 ALA A N 1
ATOM 1958 C CA . ALA A 1 246 ? -10.935 -11.466 20.762 1.00 95.19 246 ALA A CA 1
ATOM 1959 C C . ALA A 1 246 ? -9.419 -11.483 20.992 1.00 95.19 246 ALA A C 1
ATOM 1961 O O . ALA A 1 246 ? -8.941 -11.022 22.035 1.00 95.19 246 ALA A O 1
ATOM 1962 N N . GLN A 1 247 ? -8.655 -11.965 20.010 1.00 94.00 247 GLN A N 1
ATOM 1963 C CA . GLN A 1 247 ? -7.199 -11.944 20.076 1.00 94.00 247 GLN A CA 1
ATOM 1964 C C . GLN A 1 247 ? -6.652 -10.509 20.048 1.00 94.00 247 GLN A C 1
ATOM 1966 O O . GLN A 1 247 ? -5.828 -10.157 20.891 1.00 94.00 247 GLN A O 1
ATOM 1971 N N . GLY A 1 248 ? -7.161 -9.655 19.157 1.00 93.81 248 GLY A N 1
ATOM 1972 C CA . GLY A 1 248 ? -6.749 -8.256 19.046 1.00 93.81 248 GLY A CA 1
ATOM 1973 C C . GLY A 1 248 ? -7.016 -7.438 20.310 1.00 93.81 248 GLY A C 1
ATOM 1974 O O . GLY A 1 248 ? -6.207 -6.579 20.669 1.00 93.81 248 GLY A O 1
ATOM 1975 N N . LEU A 1 249 ? -8.105 -7.726 21.030 1.00 95.06 249 LEU A N 1
ATOM 1976 C CA . LEU A 1 249 ? -8.379 -7.132 22.343 1.00 95.06 249 LEU A CA 1
ATOM 1977 C C . LEU A 1 249 ? -7.362 -7.585 23.389 1.00 95.06 249 LEU A C 1
ATOM 1979 O O . LEU A 1 249 ? -6.799 -6.759 24.109 1.00 95.06 249 LEU A O 1
ATOM 1983 N N . LYS A 1 250 ? -7.087 -8.891 23.443 1.00 94.31 250 LYS A N 1
ATOM 1984 C CA . LYS A 1 250 ? -6.122 -9.479 24.378 1.00 94.31 250 LYS A CA 1
ATOM 1985 C C . LYS A 1 250 ? -4.704 -8.941 24.169 1.00 94.31 250 LYS A C 1
ATOM 1987 O O . LYS A 1 250 ? -3.984 -8.736 25.144 1.00 94.31 250 LYS A O 1
ATOM 1992 N N . GLU A 1 251 ? -4.308 -8.717 22.920 1.00 92.00 251 GLU A N 1
ATOM 1993 C CA . GLU A 1 251 ? -2.987 -8.195 22.545 1.00 92.00 251 GLU A CA 1
ATOM 1994 C C . GLU A 1 251 ? -2.906 -6.658 22.564 1.00 92.00 251 GLU A C 1
ATOM 1996 O O . GLU A 1 251 ? -1.833 -6.091 22.368 1.00 92.00 251 GLU A O 1
ATOM 2001 N N . GLY A 1 252 ? -4.020 -5.959 22.812 1.00 91.88 252 GLY A N 1
ATOM 2002 C CA . GLY A 1 252 ? -4.069 -4.492 22.852 1.00 91.88 252 GLY A CA 1
ATOM 2003 C C . GLY A 1 252 ? -3.999 -3.811 21.477 1.00 91.88 252 GLY A C 1
ATOM 2004 O O . GLY A 1 252 ? -3.843 -2.588 21.392 1.00 91.88 252 GLY A O 1
ATOM 2005 N N . GLN A 1 253 ? -4.128 -4.577 20.394 1.00 90.88 253 GLN A N 1
ATOM 2006 C CA . GLN A 1 253 ? -4.203 -4.091 19.012 1.00 90.88 253 GLN A CA 1
ATOM 2007 C C . GLN A 1 253 ? -5.577 -3.449 18.722 1.00 90.88 253 GLN A C 1
ATOM 2009 O O . GLN A 1 253 ? -5.661 -2.504 17.947 1.00 90.88 253 GLN A O 1
ATOM 2014 N N . LEU A 1 254 ? -6.634 -3.872 19.431 1.00 94.88 254 LEU A N 1
ATOM 2015 C CA . LEU A 1 254 ? -8.000 -3.326 19.343 1.00 94.88 254 LEU A CA 1
ATOM 2016 C C . LEU A 1 254 ? -8.451 -2.629 20.641 1.00 94.88 254 LEU A C 1
ATOM 2018 O O . LEU A 1 254 ? -9.584 -2.770 21.088 1.00 94.88 254 LEU A O 1
ATOM 2022 N N . SER A 1 255 ? -7.559 -1.884 21.299 1.00 95.00 255 SER A N 1
ATOM 2023 C CA . SER A 1 255 ? -7.918 -1.149 22.522 1.00 95.00 255 SER A CA 1
ATOM 2024 C C . SER A 1 255 ? -8.982 -0.069 22.266 1.00 95.00 255 SER A C 1
ATOM 2026 O O . SER A 1 255 ? -9.136 0.413 21.143 1.00 95.00 255 SER A O 1
ATOM 2028 N N . LYS A 1 256 ? -9.656 0.409 23.325 1.00 95.38 256 LYS A N 1
ATOM 2029 C CA . LYS A 1 256 ? -10.646 1.503 23.231 1.00 95.38 256 LYS A CA 1
ATOM 2030 C C . LYS A 1 256 ? -10.141 2.710 22.446 1.00 95.38 256 LYS A C 1
ATOM 2032 O O . LYS A 1 256 ? -10.858 3.234 21.599 1.00 95.38 256 LYS A O 1
ATOM 2037 N N . GLN A 1 257 ? -8.904 3.137 22.698 1.00 94.88 257 GLN A N 1
ATOM 2038 C CA . GLN A 1 257 ? -8.300 4.277 22.009 1.00 94.88 257 GLN A CA 1
ATOM 2039 C C . GLN A 1 257 ? -8.110 4.009 20.510 1.00 94.88 257 GLN A C 1
ATOM 2041 O O . GLN A 1 257 ? -8.396 4.882 19.692 1.00 94.88 257 GLN A O 1
ATOM 2046 N N . LYS A 1 258 ? -7.648 2.807 20.150 1.00 95.62 258 LYS A N 1
ATOM 2047 C CA . LYS A 1 258 ? -7.409 2.418 18.756 1.00 95.62 258 LYS A CA 1
ATOM 2048 C C . LYS A 1 258 ? -8.721 2.288 17.987 1.00 95.62 258 LYS A C 1
ATOM 2050 O O . LYS A 1 258 ? -8.860 2.906 16.936 1.00 95.62 258 LYS A O 1
ATOM 2055 N N . CYS A 1 259 ? -9.717 1.614 18.561 1.00 96.69 259 CYS A N 1
ATOM 2056 C CA . CYS A 1 259 ? -11.057 1.525 17.978 1.00 96.69 259 CYS A CA 1
ATOM 2057 C C . CYS A 1 259 ? -11.723 2.902 17.844 1.00 96.69 259 CYS A C 1
ATOM 2059 O O . CYS A 1 259 ? -12.313 3.190 16.808 1.00 96.69 259 CYS A O 1
ATOM 2061 N N . SER A 1 260 ? -11.571 3.790 18.837 1.00 96.00 260 SER A N 1
ATOM 2062 C CA . SER A 1 260 ? -12.100 5.160 18.741 1.00 96.00 260 SER A CA 1
ATOM 2063 C C . SER A 1 260 ? -11.462 5.937 17.588 1.00 96.00 260 SER A C 1
ATOM 2065 O O . SER A 1 260 ? -12.167 6.600 16.832 1.00 96.00 260 SER A O 1
ATOM 2067 N N . CYS A 1 261 ? -10.139 5.829 17.419 1.00 96.00 261 CYS A N 1
ATOM 2068 C CA . CYS A 1 261 ? -9.437 6.467 16.306 1.00 96.00 261 CYS A CA 1
ATOM 2069 C C . CYS A 1 261 ? -9.896 5.905 14.954 1.00 96.00 261 CYS A C 1
ATOM 2071 O O . CYS A 1 261 ? -10.176 6.678 14.038 1.00 96.00 261 CYS A O 1
ATOM 2073 N N . ALA A 1 262 ? -10.043 4.581 14.842 1.00 96.75 262 ALA A N 1
ATOM 2074 C CA . ALA A 1 262 ? -10.588 3.953 13.644 1.00 96.75 262 ALA A CA 1
ATOM 2075 C C . ALA A 1 262 ? -11.989 4.500 13.324 1.00 96.75 262 ALA A C 1
ATOM 2077 O O . ALA A 1 262 ? -12.222 4.980 12.220 1.00 96.75 262 ALA A O 1
ATOM 2078 N N . PHE A 1 263 ? -12.907 4.523 14.293 1.00 96.44 263 PHE A N 1
ATOM 2079 C CA . PHE A 1 263 ? -14.291 4.958 14.070 1.00 96.44 263 PHE A CA 1
ATOM 2080 C C . PHE A 1 263 ? -14.382 6.435 13.691 1.00 96.44 263 PHE A C 1
ATOM 2082 O O . PHE A 1 263 ? -15.123 6.786 12.775 1.00 96.44 263 PHE A O 1
ATOM 2089 N N . GLN A 1 264 ? -13.590 7.290 14.341 1.00 95.19 264 GLN A N 1
ATOM 2090 C CA . GLN A 1 264 ? -13.512 8.716 14.026 1.00 95.19 264 GLN A CA 1
ATOM 2091 C C . GLN A 1 264 ? -13.093 8.973 12.573 1.00 95.19 264 GLN A C 1
ATOM 2093 O O . GLN A 1 264 ? -13.525 9.959 11.979 1.00 95.19 264 GLN A O 1
ATOM 2098 N N . ASN A 1 265 ? -12.245 8.108 12.012 1.00 95.69 265 ASN A N 1
ATOM 2099 C CA . ASN A 1 265 ? -11.716 8.260 10.660 1.00 95.69 265 ASN A CA 1
ATOM 2100 C C . ASN A 1 265 ? -12.528 7.496 9.600 1.00 95.69 265 ASN A C 1
ATOM 2102 O O . ASN A 1 265 ? -12.561 7.919 8.445 1.00 95.69 265 ASN A O 1
ATOM 2106 N N . LEU A 1 266 ? -13.206 6.410 9.981 1.00 96.44 266 LEU A N 1
ATOM 2107 C CA . LEU A 1 266 ? -14.062 5.619 9.095 1.00 96.44 266 LEU A CA 1
ATOM 2108 C C . LEU A 1 266 ? -15.460 6.231 8.918 1.00 96.44 266 LEU A C 1
ATOM 2110 O O . LEU A 1 266 ? -16.055 6.127 7.843 1.00 96.44 266 LEU A O 1
ATOM 2114 N N . LEU A 1 267 ? -16.008 6.878 9.947 1.00 94.56 267 LEU A N 1
ATOM 2115 C CA . LEU A 1 267 ? -17.330 7.498 9.873 1.00 94.56 267 LEU A CA 1
ATOM 2116 C C . LEU A 1 267 ? -17.269 8.888 9.213 1.00 94.56 267 LEU A C 1
ATOM 2118 O O . LEU A 1 267 ? -16.322 9.640 9.436 1.00 94.56 267 LEU A O 1
ATOM 2122 N N . PRO A 1 268 ? -18.298 9.278 8.434 1.00 93.88 268 PRO A N 1
ATOM 2123 C CA . PRO A 1 268 ? -19.525 8.530 8.127 1.00 93.88 268 PRO A CA 1
ATOM 2124 C C . PRO A 1 268 ? -19.428 7.642 6.869 1.00 93.88 268 PRO A C 1
ATOM 2126 O O . PRO A 1 268 ? -20.431 7.081 6.443 1.00 93.88 268 PRO A O 1
ATOM 2129 N N . PHE A 1 269 ? -18.264 7.558 6.221 1.00 92.62 269 PHE A N 1
ATOM 2130 C CA . PHE A 1 269 ? -18.146 6.969 4.881 1.00 92.62 269 PHE A CA 1
ATOM 2131 C C . PHE A 1 269 ? -18.205 5.435 4.872 1.00 92.62 269 PHE A C 1
ATOM 2133 O O . PHE A 1 269 ? -18.688 4.856 3.902 1.00 92.62 269 PHE A O 1
ATOM 2140 N N . TYR A 1 270 ? -17.789 4.790 5.962 1.00 95.38 270 TYR A N 1
ATOM 2141 C CA . TYR A 1 270 ? -17.766 3.332 6.117 1.00 95.38 270 TYR A CA 1
ATOM 2142 C C . TYR A 1 270 ? -18.695 2.844 7.245 1.00 95.38 270 TYR A C 1
ATOM 2144 O O . TYR A 1 270 ? -18.386 1.864 7.921 1.00 95.38 270 TYR A O 1
ATOM 2152 N N . SER A 1 271 ? -19.836 3.513 7.471 1.00 94.56 271 SER A N 1
ATOM 2153 C CA . SER A 1 271 ? -20.772 3.166 8.560 1.00 94.56 271 SER A CA 1
ATOM 2154 C C . SER A 1 271 ? -21.182 1.688 8.609 1.00 94.56 271 SER A C 1
ATOM 2156 O O . SER A 1 271 ? -21.074 1.121 9.693 1.00 94.56 271 SER A O 1
ATOM 2158 N N . PRO A 1 272 ? -21.547 1.017 7.492 1.00 94.94 272 PRO A N 1
ATOM 2159 C CA . PRO A 1 272 ? -21.931 -0.398 7.547 1.00 94.94 272 PRO A CA 1
ATOM 2160 C C . PRO A 1 272 ? -20.818 -1.300 8.097 1.00 94.94 272 PRO A C 1
ATOM 2162 O O . PRO A 1 272 ? -21.076 -2.211 8.874 1.00 94.94 272 PRO A O 1
ATOM 2165 N N . VAL A 1 273 ? -19.561 -0.999 7.756 1.00 95.56 273 VAL A N 1
ATOM 2166 C CA . VAL A 1 273 ? -18.389 -1.739 8.247 1.00 95.56 273 VAL A CA 1
ATOM 2167 C C . VAL A 1 273 ? -18.212 -1.547 9.752 1.00 95.56 273 VAL A C 1
ATOM 2169 O O . VAL A 1 273 ? -17.944 -2.501 10.478 1.00 95.56 273 VAL A O 1
ATOM 2172 N N . VAL A 1 274 ? -18.369 -0.308 10.226 1.00 96.25 274 VAL A N 1
ATOM 2173 C CA . VAL A 1 274 ? -18.275 0.030 11.653 1.00 96.25 274 VAL A CA 1
ATOM 2174 C C . VAL A 1 274 ? -19.397 -0.642 12.449 1.00 96.25 274 VAL A C 1
ATOM 2176 O O . VAL A 1 274 ? -19.146 -1.160 13.535 1.00 96.25 274 VAL A O 1
ATOM 2179 N N . GLU A 1 275 ? -20.612 -0.680 11.904 1.00 94.62 275 GLU A N 1
ATOM 2180 C CA . GLU A 1 275 ? -21.774 -1.351 12.498 1.00 94.62 275 GLU A CA 1
ATOM 2181 C C . GLU A 1 275 ? -21.578 -2.870 12.595 1.00 94.62 275 GLU A C 1
ATOM 2183 O O . GLU A 1 275 ? -21.814 -3.465 13.652 1.00 94.62 275 GLU A O 1
ATOM 2188 N N . ASP A 1 276 ? -21.086 -3.501 11.528 1.00 95.00 276 ASP A N 1
ATOM 2189 C CA . ASP A 1 276 ? -20.781 -4.932 11.520 1.00 95.00 276 ASP A CA 1
ATOM 2190 C C . ASP A 1 276 ? -19.664 -5.287 12.505 1.00 95.00 276 ASP A C 1
ATOM 2192 O O . ASP A 1 276 ? -19.799 -6.239 13.281 1.00 95.00 276 ASP A O 1
ATOM 2196 N N . PHE A 1 277 ? -18.599 -4.484 12.550 1.00 96.38 277 PHE A N 1
ATOM 2197 C CA . PHE A 1 277 ? -17.533 -4.654 13.531 1.00 96.38 277 PHE A CA 1
ATOM 2198 C C . PHE A 1 277 ? -18.045 -4.473 14.969 1.00 96.38 277 PHE A C 1
ATOM 2200 O O . PHE A 1 277 ? -17.721 -5.286 15.834 1.00 96.38 277 PHE A O 1
ATOM 2207 N N . LEU A 1 278 ? -18.889 -3.467 15.238 1.00 95.69 278 LEU A N 1
ATOM 2208 C CA . LEU A 1 278 ? -19.519 -3.256 16.550 1.00 95.69 278 LEU A CA 1
ATOM 2209 C C . LEU A 1 278 ? -20.356 -4.458 16.991 1.00 95.69 278 LEU A C 1
ATOM 2211 O O . LEU A 1 278 ? -20.317 -4.844 18.161 1.00 95.69 278 LEU A O 1
ATOM 2215 N N . ARG A 1 279 ? -21.095 -5.069 16.061 1.00 95.38 279 ARG A N 1
ATOM 2216 C CA . ARG A 1 279 ? -21.889 -6.273 16.326 1.00 95.38 279 ARG A CA 1
ATOM 2217 C C . ARG A 1 279 ? -21.005 -7.443 16.750 1.00 95.38 279 ARG A C 1
ATOM 2219 O O . ARG A 1 279 ? -21.319 -8.090 17.745 1.00 95.38 279 ARG A O 1
ATOM 2226 N N . ILE A 1 280 ? -19.895 -7.680 16.048 1.00 96.25 280 ILE A N 1
ATOM 2227 C CA . ILE A 1 280 ? -18.916 -8.715 16.421 1.00 96.25 280 ILE A CA 1
ATOM 2228 C C . ILE A 1 280 ? -18.283 -8.382 17.776 1.00 96.25 280 ILE A C 1
ATOM 2230 O O . ILE A 1 280 ? -18.204 -9.245 18.650 1.00 96.25 280 ILE A O 1
ATOM 2234 N N . LEU A 1 281 ? -17.872 -7.126 17.972 1.00 96.38 281 LEU A N 1
ATOM 2235 C CA . LEU A 1 281 ? -17.238 -6.660 19.200 1.00 96.38 281 LEU A CA 1
ATOM 2236 C C . LEU A 1 281 ? -18.144 -6.855 20.414 1.00 96.38 281 LEU A C 1
ATOM 2238 O O . LEU A 1 281 ? -17.667 -7.336 21.435 1.00 96.38 281 LEU A O 1
ATOM 2242 N N . ARG A 1 282 ? -19.446 -6.574 20.299 1.00 96.56 282 ARG A N 1
ATOM 2243 C CA . ARG A 1 282 ? -20.414 -6.772 21.388 1.00 96.56 282 ARG A CA 1
ATOM 2244 C C . ARG A 1 282 ? -20.482 -8.219 21.867 1.00 96.56 282 ARG A C 1
ATOM 2246 O O . ARG A 1 282 ? -20.708 -8.465 23.046 1.00 96.56 282 ARG A O 1
ATOM 2253 N N . GLU A 1 283 ? -20.267 -9.184 20.977 1.00 96.50 283 GLU A N 1
ATOM 2254 C CA . GLU A 1 283 ? -20.229 -10.593 21.366 1.00 96.50 283 GLU A CA 1
ATOM 2255 C C . GLU A 1 283 ? -18.945 -11.007 22.104 1.00 96.50 283 GLU A C 1
ATOM 2257 O O . GLU A 1 283 ? -18.890 -12.114 22.650 1.00 96.50 283 GLU A O 1
ATOM 2262 N N . VAL A 1 284 ? -17.903 -10.175 22.059 1.00 96.50 284 VAL A N 1
ATOM 2263 C CA . VAL A 1 284 ? -16.583 -10.435 22.646 1.00 96.50 284 VAL A CA 1
ATOM 2264 C C . VAL A 1 284 ? -16.359 -9.589 23.903 1.00 96.50 284 VAL A C 1
ATOM 2266 O O . VAL A 1 284 ? -15.893 -10.114 24.912 1.00 96.50 284 VAL A O 1
ATOM 2269 N N . ASP A 1 285 ? -16.710 -8.305 23.847 1.00 96.75 285 ASP A N 1
ATOM 2270 C CA . ASP A 1 285 ? -16.635 -7.322 24.926 1.00 96.75 285 ASP A CA 1
ATOM 2271 C C . ASP A 1 285 ? -17.787 -6.307 24.787 1.00 96.75 285 ASP A C 1
ATOM 2273 O O . ASP A 1 285 ? -17.702 -5.304 24.073 1.00 96.75 285 ASP A O 1
ATOM 2277 N N . GLU A 1 286 ? -18.893 -6.592 25.477 1.00 95.69 286 GLU A N 1
ATOM 2278 C CA . GLU A 1 286 ? -20.098 -5.754 25.490 1.00 95.69 286 GLU A CA 1
ATOM 2279 C C . GLU A 1 286 ? -19.817 -4.349 26.042 1.00 95.69 286 GLU A C 1
ATOM 2281 O O . GLU A 1 286 ? -20.310 -3.364 25.501 1.00 95.69 286 GLU A O 1
ATOM 2286 N N . THR A 1 287 ? -18.962 -4.235 27.065 1.00 96.44 287 THR A N 1
ATOM 2287 C CA . THR A 1 287 ? -18.681 -2.946 27.718 1.00 96.44 287 THR A CA 1
ATOM 2288 C C . THR A 1 287 ? -17.941 -2.006 26.775 1.00 96.44 287 THR A C 1
ATOM 2290 O O . THR A 1 287 ? -18.281 -0.828 26.671 1.00 96.44 287 THR A O 1
ATOM 2293 N N . LEU A 1 288 ? -16.947 -2.526 26.050 1.00 95.56 288 LEU A N 1
ATOM 2294 C CA . LEU A 1 288 ? -16.223 -1.734 25.065 1.00 95.56 288 LEU A CA 1
ATOM 2295 C C . LEU A 1 288 ? -17.105 -1.347 23.869 1.00 95.56 288 LEU A C 1
ATOM 2297 O O . LEU A 1 288 ? -16.986 -0.232 23.358 1.00 95.56 288 LEU A O 1
ATOM 2301 N N . ALA A 1 289 ? -17.975 -2.250 23.413 1.00 95.81 289 ALA A N 1
ATOM 2302 C CA . ALA A 1 289 ? -18.901 -1.958 22.323 1.00 95.81 289 ALA A CA 1
ATOM 2303 C C . ALA A 1 289 ? -19.875 -0.827 22.694 1.00 95.81 289 ALA A C 1
ATOM 2305 O O . ALA A 1 289 ? -20.057 0.099 21.902 1.00 95.81 289 ALA A O 1
ATOM 2306 N N . ASP A 1 290 ? -20.448 -0.871 23.898 1.00 94.88 290 ASP A N 1
ATOM 2307 C CA . ASP A 1 290 ? -21.366 0.157 24.399 1.00 94.88 290 ASP A CA 1
ATOM 2308 C C . ASP A 1 290 ? -20.666 1.516 24.553 1.00 94.88 290 ASP A C 1
ATOM 2310 O O . ASP A 1 290 ? -21.189 2.543 24.114 1.00 94.88 290 ASP A O 1
ATOM 2314 N N . ASP A 1 291 ? -19.441 1.518 25.089 1.00 95.19 291 ASP A N 1
ATOM 2315 C CA . ASP A 1 291 ? -18.598 2.713 25.207 1.00 95.19 291 ASP A CA 1
ATOM 2316 C C . ASP A 1 291 ? -18.335 3.388 23.845 1.00 95.19 291 ASP A C 1
ATOM 2318 O O . ASP A 1 291 ? -18.331 4.619 23.735 1.00 95.19 291 ASP A O 1
ATOM 2322 N N . LEU A 1 292 ? -18.061 2.594 22.804 1.00 94.88 292 LEU A N 1
ATOM 2323 C CA . LEU A 1 292 ? -17.815 3.100 21.450 1.00 94.88 292 LEU A CA 1
ATOM 2324 C C . LEU A 1 292 ? -19.107 3.588 20.785 1.00 94.88 292 LEU A C 1
ATOM 2326 O O . LEU A 1 292 ? -19.086 4.601 20.087 1.00 94.88 292 LEU A O 1
ATOM 2330 N N . GLU A 1 293 ? -20.232 2.911 21.014 1.00 92.88 293 GLU A N 1
ATOM 2331 C CA . GLU A 1 293 ? -21.538 3.322 20.489 1.00 92.88 293 GLU A CA 1
ATOM 2332 C C . GLU A 1 293 ? -22.012 4.650 21.107 1.00 92.88 293 GLU A C 1
ATOM 2334 O O . GLU A 1 293 ? -22.579 5.492 20.404 1.00 92.88 293 GLU A O 1
ATOM 2339 N N . GLU A 1 294 ? -21.745 4.878 22.398 1.00 92.38 294 GLU A N 1
ATOM 2340 C CA . GLU A 1 294 ? -22.016 6.161 23.058 1.00 92.38 294 GLU A CA 1
ATOM 2341 C C . GLU A 1 294 ? -21.154 7.292 22.474 1.00 92.38 294 GLU A C 1
ATOM 2343 O O . GLU A 1 294 ? -21.658 8.390 22.222 1.00 92.38 294 GLU A O 1
ATOM 2348 N N . ALA A 1 295 ? -19.870 7.021 22.212 1.00 91.69 295 ALA A N 1
ATOM 2349 C CA . ALA A 1 295 ? -18.947 7.998 21.636 1.00 91.69 295 ALA A CA 1
ATOM 2350 C C . ALA A 1 295 ? -19.248 8.322 20.158 1.00 91.69 295 ALA A C 1
ATOM 2352 O O . ALA A 1 295 ? -19.023 9.453 19.719 1.00 91.69 295 ALA A O 1
ATOM 2353 N N . PHE A 1 296 ? -19.778 7.357 19.399 1.00 91.19 296 PHE A N 1
ATOM 2354 C CA . PHE A 1 296 ? -20.040 7.472 17.961 1.00 91.19 296 PHE A CA 1
ATOM 2355 C C . PHE A 1 296 ? -21.489 7.085 17.604 1.00 91.19 296 PHE A C 1
ATOM 2357 O O . PHE A 1 296 ? -21.720 6.090 16.907 1.00 91.19 296 PHE A O 1
ATOM 2364 N N . PRO A 1 297 ? -22.492 7.897 17.997 1.00 77.94 297 PRO A N 1
ATOM 2365 C CA . PRO A 1 297 ? -23.910 7.583 17.794 1.00 77.94 297 PRO A CA 1
ATOM 2366 C C . PRO A 1 297 ? -24.337 7.559 16.317 1.00 77.94 297 PRO A C 1
ATOM 2368 O O . PRO A 1 297 ? -25.412 7.062 15.991 1.00 77.94 297 PRO A O 1
ATOM 2371 N N . SER A 1 298 ? -23.506 8.078 15.407 1.00 66.56 298 SER A N 1
ATOM 2372 C CA . SER A 1 298 ? -23.701 8.014 13.953 1.00 66.56 298 SER A CA 1
ATOM 2373 C C . SER A 1 298 ? -23.652 6.594 13.373 1.00 66.56 298 SER A C 1
ATOM 2375 O O . SER A 1 298 ? -24.079 6.414 12.240 1.00 66.56 298 SER A O 1
ATOM 2377 N N . SER A 1 299 ? -23.212 5.599 14.150 1.00 59.50 299 SER A N 1
ATOM 2378 C CA . SER A 1 299 ? -23.334 4.161 13.842 1.00 59.50 299 SER A CA 1
ATOM 2379 C C . SER A 1 299 ? -24.769 3.614 13.967 1.00 59.50 299 SER A C 1
ATOM 2381 O O . SER A 1 299 ? -25.002 2.429 13.787 1.00 59.50 299 SER A O 1
ATOM 2383 N N . LYS A 1 300 ? -25.763 4.448 14.309 1.00 53.97 300 LYS A N 1
ATOM 2384 C CA . LYS A 1 300 ? -27.176 4.034 14.436 1.00 53.97 300 LYS A CA 1
ATOM 2385 C C . LYS A 1 300 ? -28.013 4.259 13.176 1.00 53.97 300 LYS A C 1
ATOM 2387 O O . LYS A 1 300 ? -29.228 4.054 13.208 1.00 53.97 300 LYS A O 1
ATOM 2392 N N . VAL A 1 301 ? -27.428 4.758 12.089 1.00 45.84 301 VAL A N 1
ATOM 2393 C CA . VAL A 1 301 ? -28.203 5.288 10.960 1.00 45.84 301 VAL A CA 1
ATOM 2394 C C . VAL A 1 301 ? -28.253 4.284 9.807 1.00 45.84 301 VAL A C 1
ATOM 2396 O O . VAL A 1 301 ? -27.605 4.496 8.793 1.00 45.84 301 VAL A O 1
ATOM 2399 N N . HIS A 1 302 ? -29.074 3.236 9.970 1.00 36.72 302 HIS A N 1
ATOM 2400 C CA . HIS A 1 302 ? -30.101 2.742 9.026 1.00 36.72 302 HIS A CA 1
ATOM 2401 C C . HIS A 1 302 ? -30.592 1.337 9.423 1.00 36.72 302 HIS A C 1
ATOM 2403 O O . HIS A 1 302 ? -29.922 0.336 9.201 1.00 36.72 302 HIS A O 1
ATOM 2409 N N . THR A 1 303 ? -31.801 1.279 9.996 1.00 34.72 303 THR A N 1
ATOM 2410 C CA . THR A 1 303 ? -32.634 0.062 10.056 1.00 34.72 303 THR A CA 1
ATOM 2411 C C . THR A 1 303 ? -33.606 0.045 8.886 1.00 34.72 303 THR A C 1
ATOM 2413 O O . THR A 1 303 ? -34.080 1.147 8.518 1.00 34.72 303 THR A O 1
#

Organism: Equus caballus (NCBI:txid9796)

Sequence (303 aa):
SVWVERIREHPAIYDSICFIMSSSTNVDLLVKVGEVVDKLFDLDEKLMLEWIRNGAVQPLDQPQEESEEQPAFRIVPCVLEAAKQVRSENPEGLDVYMHILQLLTTVDDGIQAIVQCPDTGKDTWNLLFDLVCHEFCQSDDPPIILQEQNTVLASIFSVLSAIYASQAEQEYLKIEKDLPLIDSLIRVLQNTEHCQKKPEDSAESRTGETKKSDLTQDDFHLKILKDISCEFLSIIFQVLTKETVAQGLKEGQLSKQKCSCAFQNLLPFYSPVVEDFLRILREVDETLADDLEEAFPSSKVHT

pLDDT: mean 85.14, std 17.87, range [34.38, 98.56]

Mean predicted aligned error: 8.25 Å

InterPro domains:
  IPR052464 Synovial Proliferation Regulator [PTHR23424] (2-227)
  IPR060560 SAAL1, C-terminal domain [PF28174] (13-273)

Solvent-accessible surface area (backbone atoms only — not comparable to full-atom values): 17118 Å² total; per-residue (Å²): 107,76,68,61,55,56,47,69,76,37,66,67,54,57,59,52,53,39,48,44,30,58,66,57,87,49,55,70,58,42,36,53,52,35,54,50,52,34,53,45,42,75,71,31,61,67,59,41,53,50,51,56,49,63,37,64,73,68,78,96,82,67,86,86,67,101,59,87,78,71,79,83,58,38,61,58,66,16,48,53,45,32,33,64,64,22,50,85,82,32,63,72,44,27,33,40,41,32,43,39,52,30,58,33,56,76,40,72,72,37,40,42,64,38,54,72,45,66,67,54,27,49,52,52,48,50,55,53,48,46,42,47,61,72,66,42,71,50,97,84,53,57,52,66,56,44,65,79,41,24,64,42,50,33,22,43,48,49,36,52,36,51,58,62,73,67,59,85,82,65,80,87,73,52,73,85,56,51,51,58,47,52,38,37,41,42,49,50,51,55,33,54,53,54,64,68,59,66,75,87,78,74,82,72,86,80,92,61,89,76,64,62,60,59,60,55,49,53,54,48,39,47,48,51,27,46,53,47,38,40,53,36,51,46,58,52,48,66,70,60,46,64,66,56,51,49,49,24,45,75,73,56,53,52,31,73,69,47,48,49,53,44,49,66,66,34,48,82,84,41,37,72,41,53,41,52,40,41,57,48,37,38,79,72,41,49,69,61,32,51,56,49,45,70,76,43,61,77,60,68,80,81,130

Foldseek 3Di:
DVVLVVCVVPVVVLLVLLCCLQPPLDLVSLLVSLLVLLVSLVVDVVSVLVLQVQLVDDDPDDDDDDDPPSPSGHPLNSLLSNLVSNVPPPVVSNLSSLSSLLSLLVDPSSLCSQVVDLVSVLSLLVVLLCCQLPNQLDPPDALVSCLVCLSSLLSSLSNNLSNLVVPPDHPSPPLPSLLSLLLSLLSLLVSLVVVVPDDPPPPDDDPDPPPPVSVVVSNVSSVSSLVSSLSSNLSSLQPDALVSLLVSVVVVSCDLVSLLSSLVSNPPVSLVSNLVSLVSVCVRPVPSSVVSCVVCVSSVPDD